Protein AF-A0A938P9A5-F1 (afdb_monomer_lite)

pLDDT: mean 84.12, std 21.32, range [27.69, 98.88]

Secondary structure (DSSP, 8-state):
-------------------PPPTTS---S--SS-TT--TTGGGG-HHHHHHHHHHHHHHHHHHHH--TTT-TTSHHHHHHHHHHHHHHHHHHHHHHHTTT-HHHHHHHHHHHHHHHHHHHHHHHHHHHHTT-PPPPTTSHHHHHHHHPPPPPP---S-HHHHHHHHHHHHHHTTHHHHT-S-HHHHHHHHHHHHHHHHHHHHHHHHHHHHHHHHH--HHHHHHHHHHHHHHHHTTPPBPTTT-PBEEEEE--SSTTTT-EEEEETTTTT---EEE------

Sequence (281 aa):
MSIESNDSKDSMGSIRSNLSIPSILSKTKEQHMSLFGGTGGYFWLDSWIMGNIVQLGTQRFCKRFLNRTNDPTGRQYDQMTQSARSGCANNAEGSARRATSKETEMRLTDVARASLAELAGDYLNWLLQQEQAPWGKETPEARTVYAVRLDKAEYGEDVVHDACVHILAQKRKFAPWLDSDNDVTMANALLILIARVINMLNH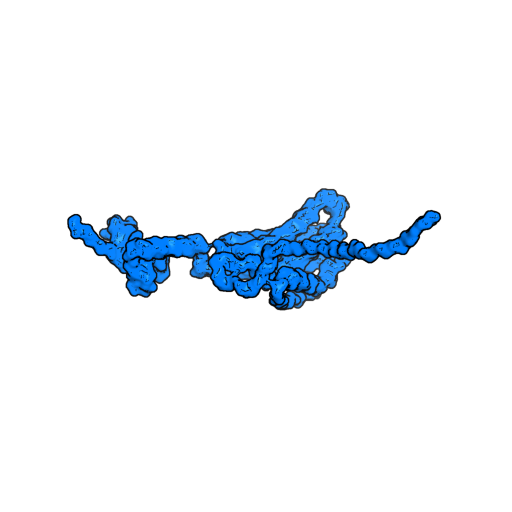QMESQGETFKEEGGFREKLSGIRIEARAKQQGAPVCPDCGKPMARRTAKSGKNAGKGFWGCTGYPECKGVREVEGGGQ

Radius of gyration: 29.89 Å; chains: 1; bounding box: 65×108×82 Å

Structure (mmCIF, N/CA/C/O backbone):
data_AF-A0A938P9A5-F1
#
_entry.id   AF-A0A938P9A5-F1
#
loop_
_atom_site.group_PDB
_atom_site.id
_atom_site.type_symbol
_atom_site.label_atom_id
_atom_site.label_alt_id
_atom_site.label_comp_id
_atom_site.label_asym_id
_atom_site.label_entity_id
_atom_site.label_seq_id
_atom_site.pdbx_PDB_ins_code
_atom_site.Cartn_x
_atom_site.Cartn_y
_atom_site.Cartn_z
_atom_site.occupancy
_atom_site.B_iso_or_equiv
_atom_site.auth_seq_id
_atom_site.auth_comp_id
_atom_site.auth_asym_id
_atom_site.auth_atom_id
_atom_site.pdbx_PDB_model_num
ATOM 1 N N . MET A 1 1 ? 14.900 -82.799 -2.457 1.00 34.34 1 MET A N 1
ATOM 2 C CA . MET A 1 1 ? 14.536 -81.638 -1.621 1.00 34.34 1 MET A CA 1
ATOM 3 C C . MET A 1 1 ? 14.003 -80.594 -2.584 1.00 34.34 1 MET A C 1
ATOM 5 O O . MET A 1 1 ? 14.747 -80.218 -3.473 1.00 34.34 1 MET A O 1
ATOM 9 N N . SER A 1 2 ? 12.682 -80.436 -2.693 1.00 27.86 2 SER A N 1
ATOM 10 C CA . SER A 1 2 ? 11.877 -79.518 -1.858 1.00 27.86 2 SER A CA 1
ATOM 11 C C . SER A 1 2 ? 12.195 -78.058 -2.212 1.00 27.86 2 SER A C 1
ATOM 13 O O . SER A 1 2 ? 13.369 -77.736 -2.276 1.00 27.86 2 SER A O 1
ATOM 15 N N . ILE A 1 3 ? 11.296 -77.100 -2.417 1.00 28.89 3 ILE A N 1
ATOM 16 C CA . ILE A 1 3 ? 9.837 -76.935 -2.350 1.00 28.89 3 ILE A CA 1
ATOM 17 C C . ILE A 1 3 ? 9.582 -75.591 -3.086 1.00 28.89 3 ILE A C 1
ATOM 19 O O . ILE A 1 3 ? 10.436 -74.709 -3.058 1.00 28.89 3 ILE A O 1
ATOM 23 N N . GLU A 1 4 ? 8.442 -75.497 -3.769 1.00 29.09 4 GLU A N 1
ATOM 24 C CA . GLU A 1 4 ? 7.589 -74.327 -4.073 1.00 29.09 4 GLU A CA 1
ATOM 25 C C . GLU A 1 4 ? 8.136 -72.892 -3.876 1.00 29.09 4 GLU A C 1
ATOM 27 O O . GLU A 1 4 ? 8.502 -72.478 -2.778 1.00 29.09 4 GLU A O 1
ATOM 32 N N . SER A 1 5 ? 8.025 -72.064 -4.923 1.00 30.59 5 SER A N 1
ATOM 33 C CA . SER A 1 5 ? 7.982 -70.601 -4.797 1.00 30.59 5 SER A CA 1
ATOM 34 C C . SER A 1 5 ? 6.529 -70.155 -4.606 1.00 30.59 5 SER A C 1
ATOM 36 O O . SER A 1 5 ? 5.733 -70.227 -5.543 1.00 30.59 5 SER A O 1
ATOM 38 N N . ASN A 1 6 ? 6.202 -69.735 -3.386 1.00 30.67 6 ASN A N 1
ATOM 39 C CA . ASN A 1 6 ? 4.870 -69.324 -2.952 1.00 30.67 6 ASN A CA 1
ATOM 40 C C . ASN A 1 6 ? 4.642 -67.813 -3.153 1.00 30.67 6 ASN A C 1
ATOM 42 O O . ASN A 1 6 ? 5.568 -67.010 -3.024 1.00 30.67 6 ASN A O 1
ATOM 46 N N . ASP A 1 7 ? 3.391 -67.462 -3.440 1.00 31.23 7 ASP A N 1
ATOM 47 C CA . ASP A 1 7 ? 2.838 -66.113 -3.568 1.00 31.23 7 ASP A CA 1
ATOM 48 C C . ASP A 1 7 ? 3.070 -65.227 -2.331 1.00 31.23 7 ASP A C 1
ATOM 50 O O . ASP A 1 7 ? 2.943 -65.683 -1.195 1.00 31.23 7 ASP A O 1
ATOM 54 N N . SER A 1 8 ? 3.254 -63.917 -2.540 1.00 28.75 8 SER A N 1
ATOM 55 C CA . SER A 1 8 ? 2.757 -62.882 -1.616 1.00 28.75 8 SER A CA 1
ATOM 56 C C . SER A 1 8 ? 2.546 -61.551 -2.349 1.00 28.75 8 SER A C 1
ATOM 58 O O . SER A 1 8 ? 3.483 -60.799 -2.613 1.00 28.75 8 SER A O 1
ATOM 60 N N . LYS A 1 9 ? 1.282 -61.247 -2.659 1.00 31.33 9 LYS A N 1
ATOM 61 C CA . LYS A 1 9 ? 0.790 -59.872 -2.799 1.00 31.33 9 LYS A CA 1
ATOM 62 C C . LYS A 1 9 ? 0.840 -59.212 -1.418 1.00 31.33 9 LYS A C 1
ATOM 64 O O . LYS A 1 9 ? 0.437 -59.853 -0.458 1.00 31.33 9 LYS A O 1
ATOM 69 N N . ASP A 1 10 ? 1.324 -57.973 -1.328 1.00 28.55 10 ASP A N 1
ATOM 70 C CA . ASP A 1 10 ? 0.582 -56.844 -0.741 1.00 28.55 10 ASP A CA 1
ATOM 71 C C . ASP A 1 10 ? 1.468 -55.632 -0.397 1.00 28.55 10 ASP A C 1
ATOM 73 O O . ASP A 1 10 ? 2.559 -55.737 0.154 1.00 28.55 10 ASP A O 1
ATOM 77 N N . SER A 1 11 ? 0.876 -54.459 -0.649 1.00 28.19 11 SER A N 1
ATOM 78 C CA . SER A 1 11 ? 1.109 -53.174 0.024 1.00 28.19 11 SER A CA 1
ATOM 79 C C . SER A 1 11 ? 2.325 -52.318 -0.372 1.00 28.19 11 SER A C 1
ATOM 81 O O . SER A 1 11 ? 3.307 -52.194 0.354 1.00 28.19 11 SER A O 1
ATOM 83 N N . MET A 1 12 ? 2.180 -51.556 -1.464 1.00 28.84 12 MET A N 1
ATOM 84 C CA . MET A 1 12 ? 2.779 -50.214 -1.561 1.00 28.84 12 MET A CA 1
ATOM 85 C C . MET A 1 12 ? 1.698 -49.174 -1.256 1.00 28.84 12 MET A C 1
ATOM 87 O O . MET A 1 12 ? 1.000 -48.673 -2.137 1.00 28.84 12 MET A O 1
ATOM 91 N N . GLY A 1 13 ? 1.548 -48.883 0.036 1.00 27.69 13 GLY A N 1
ATOM 92 C CA . GLY A 1 13 ? 0.767 -47.759 0.533 1.00 27.69 13 GLY A CA 1
ATOM 93 C C . GLY A 1 13 ? 1.360 -46.432 0.061 1.00 27.69 13 GLY A C 1
ATOM 94 O O . GLY A 1 13 ? 2.509 -46.099 0.343 1.00 27.69 13 GLY A O 1
ATOM 95 N N . SER A 1 14 ? 0.545 -45.674 -0.667 1.00 29.36 14 SER A N 1
ATOM 96 C CA . SER A 1 14 ? 0.784 -44.292 -1.070 1.00 29.36 14 SER A CA 1
ATOM 97 C C . SER A 1 14 ? 0.934 -43.395 0.164 1.00 29.36 14 SER A C 1
ATOM 99 O O . SER A 1 14 ? -0.039 -43.129 0.868 1.00 29.36 14 SER A O 1
ATOM 101 N N . ILE A 1 15 ? 2.143 -42.889 0.419 1.00 31.81 15 ILE A N 1
ATOM 102 C CA . ILE A 1 15 ? 2.350 -41.791 1.370 1.00 31.81 15 ILE A CA 1
ATOM 103 C C . ILE A 1 15 ? 1.934 -40.498 0.659 1.00 31.81 15 ILE A C 1
ATOM 105 O O . ILE A 1 15 ? 2.740 -39.816 0.030 1.00 31.81 15 ILE A O 1
ATOM 109 N N . ARG A 1 16 ? 0.639 -40.172 0.727 1.00 31.89 16 ARG A N 1
ATOM 110 C CA . ARG A 1 16 ? 0.150 -38.813 0.469 1.00 31.89 16 ARG A CA 1
ATOM 111 C C . ARG A 1 16 ? 0.568 -37.937 1.648 1.00 31.89 16 ARG A C 1
ATOM 113 O O . ARG A 1 16 ? 0.043 -38.080 2.750 1.00 31.89 16 ARG A O 1
ATOM 120 N N . SER A 1 17 ? 1.512 -37.031 1.423 1.00 32.00 17 SER A N 1
ATOM 121 C CA . SER A 1 17 ? 1.866 -35.982 2.376 1.00 32.00 17 SER A CA 1
ATOM 122 C C . SER A 1 17 ? 0.723 -34.964 2.475 1.00 32.00 17 SER A C 1
ATOM 124 O O . SER A 1 17 ? 0.665 -34.001 1.711 1.00 32.00 17 SER A O 1
ATOM 126 N N . ASN A 1 18 ? -0.199 -35.186 3.413 1.00 34.00 18 ASN A N 1
ATOM 127 C CA . ASN A 1 18 ? -1.164 -34.187 3.870 1.00 34.00 18 ASN A CA 1
ATOM 128 C C . ASN A 1 18 ? -0.430 -33.117 4.692 1.00 34.00 18 ASN A C 1
ATOM 130 O O . ASN A 1 18 ? -0.338 -33.213 5.913 1.00 34.00 18 ASN A O 1
ATOM 134 N N . LEU A 1 19 ? 0.099 -32.094 4.024 1.00 32.12 19 LEU A N 1
ATOM 135 C CA . LEU A 1 19 ? 0.420 -30.815 4.655 1.00 32.12 19 LEU A CA 1
ATOM 136 C C . LEU A 1 19 ? -0.728 -29.851 4.360 1.00 32.12 19 LEU A C 1
ATOM 138 O O . LEU A 1 19 ? -0.655 -29.013 3.465 1.00 32.12 19 LEU A O 1
ATOM 142 N N . SER A 1 20 ? -1.822 -30.014 5.100 1.00 33.59 20 SER A N 1
ATOM 143 C CA . SER A 1 20 ? -2.890 -29.021 5.148 1.00 33.59 20 SER A CA 1
ATOM 144 C C . SER A 1 20 ? -2.332 -27.749 5.786 1.00 33.59 20 SER A C 1
ATOM 146 O O . SER A 1 20 ? -1.815 -27.784 6.904 1.00 33.59 20 SER A O 1
ATOM 148 N N . ILE A 1 21 ? -2.420 -26.628 5.071 1.00 34.69 21 ILE A N 1
ATOM 149 C CA . ILE A 1 21 ? -2.114 -25.296 5.601 1.00 34.69 21 ILE A CA 1
ATOM 150 C C . ILE A 1 21 ? -2.963 -25.089 6.878 1.00 34.69 21 ILE A C 1
ATOM 152 O O . ILE A 1 21 ? -4.161 -25.379 6.840 1.00 34.69 21 ILE A O 1
ATOM 156 N N . PRO A 1 22 ? -2.394 -24.639 8.016 1.00 31.86 22 PRO A N 1
ATOM 157 C CA . PRO A 1 22 ? -3.134 -24.511 9.272 1.00 31.86 22 PRO A CA 1
ATOM 158 C C . PRO A 1 22 ? -4.410 -23.668 9.124 1.00 31.86 22 PRO A C 1
ATOM 160 O O . PRO A 1 22 ? -4.394 -22.633 8.456 1.00 31.86 22 PRO A O 1
ATOM 163 N N . SER A 1 23 ? -5.486 -24.075 9.812 1.00 40.16 23 SER A N 1
ATOM 164 C CA . SER A 1 23 ? -6.866 -23.541 9.754 1.00 40.16 23 SER A CA 1
ATOM 165 C C . SER A 1 23 ? -7.059 -22.062 10.148 1.00 40.16 23 SER A C 1
ATOM 167 O O . SER A 1 23 ? -8.179 -21.602 10.355 1.00 40.16 23 SER A O 1
ATOM 169 N N . ILE A 1 24 ? -5.982 -21.279 10.225 1.00 37.09 24 ILE A N 1
ATOM 170 C CA . ILE A 1 24 ? -5.995 -19.836 10.510 1.00 37.09 24 ILE A CA 1
ATOM 171 C C . ILE A 1 24 ? -6.571 -19.032 9.323 1.00 37.09 24 ILE A C 1
ATOM 173 O O . ILE A 1 24 ? -6.993 -17.888 9.494 1.00 37.09 24 ILE A O 1
ATOM 177 N N . LEU A 1 25 ? -6.630 -19.634 8.129 1.00 37.41 25 LEU A N 1
ATOM 178 C CA . LEU A 1 25 ? -6.963 -18.963 6.868 1.00 37.41 25 LEU A CA 1
ATOM 179 C C . LEU A 1 25 ? -8.351 -19.296 6.291 1.00 37.41 25 LEU A C 1
ATOM 181 O O . LEU A 1 25 ? -8.787 -18.616 5.367 1.00 37.41 25 LEU A O 1
ATOM 185 N N . SER A 1 26 ? -9.087 -20.267 6.843 1.00 37.53 26 SER A N 1
ATOM 186 C CA . SER A 1 26 ? -10.453 -20.568 6.390 1.00 37.53 26 SER A CA 1
ATOM 187 C C . SER A 1 26 ? -11.465 -19.692 7.135 1.00 37.53 26 SER A C 1
ATOM 189 O O . SER A 1 26 ? -11.904 -20.036 8.235 1.00 37.53 26 SER A O 1
ATOM 191 N N . LYS A 1 27 ? -11.834 -18.540 6.569 1.00 42.06 27 LYS A N 1
ATOM 192 C CA . LYS A 1 27 ? -12.956 -17.737 7.083 1.00 42.06 27 LYS A CA 1
ATOM 193 C C . LYS A 1 27 ? -14.124 -17.790 6.108 1.00 42.06 27 LYS A C 1
ATOM 195 O O . LYS A 1 27 ? -14.028 -17.284 4.997 1.00 42.06 27 LYS A O 1
ATOM 200 N N . THR A 1 28 ? -15.218 -18.398 6.557 1.00 39.81 28 THR A N 1
ATOM 201 C CA . THR A 1 28 ? -16.516 -18.416 5.879 1.00 39.81 28 THR A CA 1
ATOM 202 C C . THR A 1 28 ? -17.201 -17.044 5.929 1.00 39.81 28 THR A C 1
ATOM 204 O O . THR A 1 28 ? -16.898 -16.189 6.762 1.00 39.81 28 THR A O 1
ATOM 207 N N . LYS A 1 29 ? -18.147 -16.853 5.004 1.00 38.38 29 LYS A N 1
ATOM 208 C CA . LYS A 1 29 ? -18.830 -15.602 4.622 1.00 38.38 29 LYS A CA 1
ATOM 209 C C . LYS A 1 29 ? -19.678 -14.935 5.726 1.00 38.38 29 LYS A C 1
ATOM 211 O O . LYS A 1 29 ? -20.124 -13.806 5.548 1.00 38.38 29 LYS A O 1
ATOM 216 N N . GLU A 1 30 ? -19.886 -15.587 6.870 1.00 36.34 30 GLU A N 1
ATOM 217 C CA . GLU A 1 30 ? -20.840 -15.169 7.910 1.00 36.34 30 GLU A CA 1
ATOM 218 C C . GLU A 1 30 ? -20.165 -14.842 9.250 1.00 36.34 30 GLU A C 1
ATOM 220 O O . GLU A 1 30 ? -20.238 -15.600 10.212 1.00 36.34 30 GLU A O 1
ATOM 225 N N . GLN A 1 31 ? -19.536 -13.671 9.359 1.00 38.94 31 GLN A N 1
ATOM 226 C CA . GLN A 1 31 ? -19.238 -13.056 10.663 1.00 38.94 31 GLN A CA 1
ATOM 227 C C . GLN A 1 31 ? -19.438 -11.539 10.597 1.00 38.94 31 GLN A C 1
ATOM 229 O O . GLN A 1 31 ? -18.499 -10.762 10.750 1.00 38.94 31 GLN A O 1
ATOM 234 N N . HIS A 1 32 ? -20.679 -11.105 10.360 1.00 36.00 32 HIS A N 1
ATOM 235 C CA . HIS A 1 32 ? -21.017 -9.679 10.265 1.00 36.00 32 HIS A CA 1
ATOM 236 C C . HIS A 1 32 ? -21.575 -9.062 11.569 1.00 36.00 32 HIS A C 1
ATOM 238 O O . HIS A 1 32 ? -21.982 -7.906 11.572 1.00 36.00 32 HIS A O 1
ATOM 244 N N . MET A 1 33 ? -21.565 -9.777 12.706 1.00 33.59 33 MET A N 1
ATOM 245 C CA . MET A 1 33 ? -21.981 -9.224 14.015 1.00 33.59 33 MET A CA 1
ATOM 246 C C . MET A 1 33 ? -21.129 -9.728 15.194 1.00 33.59 33 MET A C 1
ATOM 248 O O . MET A 1 33 ? -21.640 -10.139 16.232 1.00 33.59 33 MET A O 1
ATOM 252 N N . SER A 1 34 ? -19.805 -9.696 15.046 1.00 46.56 34 SER A N 1
ATOM 253 C CA . SER A 1 34 ? -18.864 -9.898 16.156 1.00 46.56 34 SER A CA 1
ATOM 254 C C . SER A 1 34 ? -18.334 -8.547 16.633 1.00 46.56 34 SER A C 1
ATOM 256 O O . SER A 1 34 ? -17.936 -7.724 15.809 1.00 46.56 34 SER A O 1
ATOM 258 N N . LEU A 1 35 ? -18.246 -8.351 17.956 1.00 46.00 35 LEU A N 1
ATOM 259 C CA . LEU A 1 35 ? -17.604 -7.192 18.603 1.00 46.00 35 LEU A CA 1
ATOM 260 C C . LEU A 1 35 ? -16.171 -6.930 18.085 1.00 46.00 35 LEU A C 1
ATOM 262 O O . LEU A 1 35 ? -15.650 -5.833 18.254 1.00 46.00 35 LEU A O 1
ATOM 266 N N . PHE A 1 36 ? -15.542 -7.927 17.452 1.00 53.78 36 PHE A N 1
ATOM 267 C CA . PHE A 1 36 ? -14.156 -7.889 16.987 1.00 53.78 36 PHE A CA 1
ATOM 268 C C . PHE A 1 36 ? -13.981 -7.891 15.458 1.00 53.78 36 PHE A C 1
ATOM 270 O O . PHE A 1 36 ? -12.842 -7.829 15.005 1.00 53.78 36 PHE A O 1
ATOM 277 N N . GLY A 1 37 ? -15.063 -7.907 14.665 1.00 54.84 37 GLY A N 1
ATOM 278 C CA . GLY A 1 37 ? -15.006 -7.891 13.193 1.00 54.84 37 GLY A CA 1
ATOM 279 C C . GLY A 1 37 ? -14.222 -9.051 12.549 1.00 54.84 37 GLY A C 1
ATOM 280 O O . GLY A 1 37 ? -13.586 -9.870 13.213 1.00 54.84 37 GLY A O 1
ATOM 281 N N . GLY A 1 38 ? -14.288 -9.160 11.221 1.00 61.62 38 GLY A N 1
ATOM 282 C CA . GLY A 1 38 ? -13.487 -10.122 10.457 1.00 61.62 38 GLY A CA 1
ATOM 283 C C . GLY A 1 38 ? -12.071 -9.599 10.180 1.00 61.62 38 GLY A C 1
ATOM 284 O O . GLY A 1 38 ? -11.893 -8.429 9.865 1.00 61.62 38 GLY A O 1
ATOM 285 N N . THR A 1 39 ? -11.053 -10.466 10.229 1.00 68.19 39 THR A N 1
ATOM 286 C CA . THR A 1 39 ? -9.644 -10.088 9.957 1.00 68.19 39 THR A CA 1
ATOM 287 C C . THR A 1 39 ? -9.255 -10.170 8.478 1.00 68.19 39 THR A C 1
ATOM 289 O O . THR A 1 39 ? -8.092 -9.971 8.166 1.00 68.19 39 THR A O 1
ATOM 292 N N . GLY A 1 40 ? -10.180 -10.528 7.581 1.00 76.12 40 GLY A N 1
ATOM 293 C CA . GLY A 1 40 ? -9.907 -10.762 6.154 1.00 76.12 40 GLY A CA 1
ATOM 294 C C . GLY A 1 40 ? -10.432 -9.673 5.216 1.00 76.12 40 GLY A C 1
ATOM 295 O O . GLY A 1 40 ? -10.321 -9.817 4.007 1.00 76.12 40 GLY A O 1
ATOM 296 N N . GLY A 1 41 ? -11.014 -8.588 5.737 1.00 84.88 41 GLY A N 1
ATOM 297 C CA . GLY A 1 41 ? -11.634 -7.549 4.900 1.00 84.88 41 GLY A CA 1
ATOM 298 C C . GLY A 1 41 ? -10.673 -6.908 3.890 1.00 84.88 41 GLY A C 1
ATOM 299 O O . GLY A 1 41 ? -11.103 -6.474 2.824 1.00 84.88 41 GLY A O 1
ATOM 300 N N . TYR A 1 42 ? -9.368 -6.919 4.176 1.00 89.94 42 TYR A N 1
ATOM 301 C CA . TYR A 1 42 ? -8.349 -6.373 3.283 1.00 89.94 42 TYR A CA 1
ATOM 302 C C . TYR A 1 42 ? -8.232 -7.105 1.941 1.00 89.94 42 TYR A C 1
ATOM 304 O O . TYR A 1 42 ? -7.757 -6.497 0.985 1.00 89.94 42 TYR A O 1
ATOM 312 N N . PHE A 1 43 ? -8.689 -8.361 1.825 1.00 92.88 43 PHE A N 1
ATOM 313 C CA . PHE A 1 43 ? -8.642 -9.101 0.556 1.00 92.88 43 PHE A CA 1
ATOM 314 C C . PHE A 1 43 ? -9.449 -8.415 -0.561 1.00 92.88 43 PHE A C 1
ATOM 316 O O . PHE A 1 43 ? -9.155 -8.627 -1.735 1.00 92.88 43 PHE A O 1
ATOM 323 N N . TRP A 1 44 ? -10.432 -7.575 -0.215 1.00 94.44 44 TRP A N 1
ATOM 324 C CA . TRP A 1 44 ? -11.259 -6.814 -1.163 1.00 94.44 44 TRP A CA 1
ATOM 325 C C . TRP A 1 44 ? -10.789 -5.371 -1.382 1.00 94.44 44 TRP A C 1
ATOM 327 O O . TRP A 1 44 ? -11.437 -4.623 -2.109 1.00 94.44 44 TRP A O 1
ATOM 337 N N . LEU A 1 45 ? -9.696 -4.943 -0.744 1.00 94.88 45 LEU A N 1
ATOM 338 C CA . LEU A 1 45 ? -9.181 -3.591 -0.926 1.00 94.88 45 LEU A CA 1
ATOM 339 C C . LEU A 1 45 ? -8.314 -3.519 -2.185 1.00 94.88 45 LEU A C 1
ATOM 341 O O . LEU A 1 45 ? -7.249 -4.136 -2.246 1.00 94.88 45 LEU A O 1
ATOM 345 N N . ASP A 1 46 ? -8.695 -2.663 -3.133 1.00 96.88 46 ASP A N 1
ATOM 346 C CA . ASP A 1 46 ? -7.864 -2.336 -4.301 1.00 96.88 46 ASP A CA 1
ATOM 347 C C . ASP A 1 46 ? -6.480 -1.806 -3.891 1.00 96.88 46 ASP A C 1
ATOM 349 O O . ASP A 1 46 ? -5.476 -2.102 -4.542 1.00 96.88 46 ASP A O 1
ATOM 353 N N . SER A 1 47 ? -6.401 -1.076 -2.770 1.00 97.19 47 SER A N 1
ATOM 354 C CA . SER A 1 47 ? -5.134 -0.609 -2.195 1.00 97.19 47 SER A CA 1
ATOM 355 C C . SER A 1 47 ? -4.226 -1.763 -1.769 1.00 97.19 47 SER A C 1
ATOM 357 O O . SER A 1 47 ? -3.007 -1.676 -1.918 1.00 97.19 47 SER A O 1
ATOM 359 N N . TRP A 1 48 ? -4.799 -2.865 -1.281 1.00 97.50 48 TRP A N 1
ATOM 360 C CA . TRP A 1 48 ? -4.051 -4.053 -0.883 1.00 97.50 48 TRP A CA 1
ATOM 361 C C . TRP A 1 48 ? -3.675 -4.918 -2.092 1.00 97.50 48 TRP A C 1
ATOM 363 O O . TRP A 1 48 ? -2.528 -5.360 -2.192 1.00 97.50 48 TRP A O 1
ATOM 373 N N . ILE A 1 49 ? -4.587 -5.095 -3.054 1.00 98.38 49 ILE A N 1
ATOM 374 C CA . ILE A 1 49 ? -4.322 -5.812 -4.313 1.00 98.38 49 ILE A CA 1
ATOM 375 C C . ILE A 1 49 ? -3.192 -5.120 -5.086 1.00 98.38 49 ILE A C 1
ATOM 377 O O . ILE A 1 49 ? -2.192 -5.753 -5.429 1.00 98.38 49 ILE A O 1
ATOM 381 N N . MET A 1 50 ? -3.300 -3.808 -5.314 1.00 98.44 50 MET A N 1
ATOM 382 C CA . MET A 1 50 ? -2.274 -3.041 -6.022 1.00 98.44 50 MET A CA 1
ATOM 383 C C . MET A 1 50 ? -0.975 -2.927 -5.221 1.00 98.44 50 MET A C 1
ATOM 385 O O . MET A 1 50 ? 0.100 -2.980 -5.815 1.00 98.44 50 MET A O 1
ATOM 389 N N . GLY A 1 51 ? -1.054 -2.851 -3.888 1.00 98.44 51 GLY A N 1
ATOM 390 C CA . GLY A 1 51 ? 0.115 -2.955 -3.015 1.00 98.44 51 GLY A CA 1
ATOM 391 C C . GLY A 1 51 ? 0.900 -4.244 -3.268 1.00 98.44 51 GLY A C 1
ATOM 392 O O . GLY A 1 51 ? 2.105 -4.190 -3.503 1.00 98.44 51 GLY A O 1
ATOM 393 N N . ASN A 1 52 ? 0.228 -5.398 -3.329 1.00 98.69 52 ASN A N 1
ATOM 394 C CA . ASN A 1 52 ? 0.892 -6.672 -3.629 1.00 98.69 52 ASN A CA 1
ATOM 395 C C . ASN A 1 52 ? 1.505 -6.700 -5.040 1.00 98.69 52 ASN A C 1
ATOM 397 O O . ASN A 1 52 ? 2.585 -7.261 -5.225 1.00 98.69 52 ASN A O 1
ATOM 401 N N . ILE A 1 53 ? 0.865 -6.070 -6.034 1.00 98.81 53 ILE A N 1
ATOM 402 C CA . ILE A 1 53 ? 1.444 -5.914 -7.381 1.00 98.81 53 ILE A CA 1
ATOM 403 C C . ILE A 1 53 ? 2.745 -5.103 -7.313 1.00 98.81 53 ILE A C 1
ATOM 405 O O . ILE A 1 53 ? 3.742 -5.522 -7.905 1.00 98.81 53 ILE A O 1
ATOM 409 N N . VAL A 1 54 ? 2.756 -3.993 -6.565 1.00 98.88 54 VAL A N 1
ATOM 410 C CA . VAL A 1 54 ? 3.966 -3.195 -6.308 1.00 98.88 54 VAL A CA 1
ATOM 411 C C . VAL A 1 54 ? 5.025 -4.051 -5.623 1.00 98.88 54 VAL A C 1
ATOM 413 O O . VAL A 1 54 ? 6.136 -4.128 -6.128 1.00 98.88 54 VAL A O 1
ATOM 416 N N . GLN A 1 55 ? 4.694 -4.768 -4.546 1.00 98.81 55 GLN A N 1
ATOM 417 C CA . GLN A 1 55 ? 5.654 -5.610 -3.828 1.00 98.81 55 GLN A CA 1
ATOM 418 C C . GLN A 1 55 ? 6.292 -6.678 -4.725 1.00 98.81 55 GLN A C 1
ATOM 420 O O . GLN A 1 55 ? 7.515 -6.828 -4.730 1.00 98.81 55 GLN A O 1
ATOM 425 N N . LEU A 1 56 ? 5.493 -7.400 -5.514 1.00 98.81 56 LEU A N 1
ATOM 426 C CA . LEU A 1 56 ? 5.999 -8.404 -6.455 1.00 98.81 56 LEU A CA 1
ATOM 427 C C . LEU A 1 56 ? 6.837 -7.767 -7.573 1.00 98.81 56 LEU A C 1
ATOM 429 O O . LEU A 1 56 ? 7.867 -8.318 -7.968 1.00 98.81 56 LEU A O 1
ATOM 433 N N . GLY A 1 57 ? 6.411 -6.608 -8.078 1.00 98.75 57 GLY A N 1
ATOM 434 C CA . GLY A 1 57 ? 7.146 -5.839 -9.078 1.00 98.75 57 GLY A CA 1
ATOM 435 C C . GLY A 1 57 ? 8.486 -5.322 -8.551 1.00 98.75 57 GLY A C 1
ATOM 436 O O . GLY A 1 57 ? 9.500 -5.478 -9.225 1.00 98.75 57 GLY A O 1
ATOM 437 N N . THR A 1 58 ? 8.531 -4.821 -7.317 1.00 98.88 58 THR A N 1
ATOM 438 C CA . THR A 1 58 ? 9.758 -4.392 -6.637 1.00 98.88 58 THR A CA 1
ATOM 439 C C . THR A 1 58 ? 10.708 -5.551 -6.401 1.00 98.88 58 THR A C 1
ATOM 441 O O . THR A 1 58 ? 11.882 -5.451 -6.738 1.00 98.88 58 THR A O 1
ATOM 444 N N . GLN A 1 59 ? 10.219 -6.693 -5.918 1.00 98.69 59 GLN A N 1
ATOM 445 C CA . GLN A 1 59 ? 11.058 -7.886 -5.778 1.00 98.69 59 GLN A CA 1
ATOM 446 C C . GLN A 1 59 ? 11.669 -8.314 -7.116 1.00 98.69 59 GLN A C 1
ATOM 448 O O . GLN A 1 59 ? 12.835 -8.701 -7.164 1.00 98.69 59 GLN A O 1
ATOM 453 N N . ARG A 1 60 ? 10.901 -8.242 -8.209 1.00 98.69 60 ARG A N 1
ATOM 454 C CA . ARG A 1 60 ? 11.416 -8.521 -9.554 1.00 98.69 60 ARG A CA 1
ATOM 455 C C . ARG A 1 60 ? 12.445 -7.476 -9.993 1.00 98.69 60 ARG A C 1
ATOM 457 O O . ARG A 1 60 ? 13.475 -7.868 -10.530 1.00 98.69 60 ARG A O 1
ATOM 464 N N . PHE A 1 61 ? 12.191 -6.193 -9.732 1.00 98.75 61 PHE A N 1
ATOM 465 C CA . PHE A 1 61 ? 13.099 -5.087 -10.045 1.00 98.75 61 PHE A CA 1
ATOM 466 C C . PHE A 1 61 ? 14.455 -5.301 -9.389 1.00 98.75 61 PHE A C 1
ATOM 468 O O . PHE A 1 61 ? 15.475 -5.390 -10.069 1.00 98.75 61 PHE A O 1
ATOM 475 N N . CYS A 1 62 ? 14.444 -5.475 -8.069 1.00 98.56 62 CYS A N 1
ATOM 476 C CA . CYS A 1 62 ? 15.647 -5.646 -7.277 1.00 98.56 62 CYS A CA 1
ATOM 477 C C . CYS A 1 62 ? 16.421 -6.898 -7.712 1.00 98.56 62 CYS A C 1
ATOM 479 O O . CYS A 1 62 ? 17.626 -6.823 -7.899 1.00 98.56 62 CYS A O 1
ATOM 481 N N . LYS A 1 63 ? 15.743 -8.027 -7.973 1.00 98.00 63 LYS A N 1
ATOM 482 C CA . LYS A 1 63 ? 16.401 -9.252 -8.472 1.00 98.00 63 LYS A CA 1
ATOM 483 C C . LYS A 1 63 ? 17.062 -9.090 -9.840 1.00 98.00 63 LYS A C 1
ATOM 485 O O . LYS A 1 63 ? 17.973 -9.851 -10.152 1.00 98.00 63 LYS A O 1
ATOM 490 N N . ARG A 1 64 ? 16.555 -8.184 -10.677 1.00 97.69 64 ARG A N 1
ATOM 491 C CA . ARG A 1 64 ? 16.991 -8.045 -12.067 1.00 97.69 64 ARG A CA 1
ATOM 492 C C . ARG A 1 64 ? 18.065 -6.979 -12.246 1.00 97.69 64 ARG A C 1
ATOM 494 O O . ARG A 1 64 ? 18.983 -7.188 -13.032 1.00 97.69 64 ARG A O 1
ATOM 501 N N . PHE A 1 65 ? 17.941 -5.858 -11.543 1.00 98.06 65 PHE A N 1
ATOM 502 C CA . PHE A 1 65 ? 18.743 -4.666 -11.815 1.00 98.06 65 PHE A CA 1
ATOM 503 C C . PHE A 1 65 ? 19.724 -4.315 -10.696 1.00 98.06 65 PHE A C 1
ATOM 505 O O . PHE A 1 65 ? 20.755 -3.706 -10.981 1.00 98.06 65 PHE A O 1
ATOM 512 N N . LEU A 1 66 ? 19.473 -4.748 -9.454 1.00 96.69 66 LEU A N 1
ATOM 513 C CA . LEU A 1 66 ? 20.456 -4.620 -8.379 1.00 96.69 66 LEU A CA 1
ATOM 514 C C . LEU A 1 66 ? 21.404 -5.816 -8.397 1.00 96.69 66 LEU A C 1
ATOM 516 O O . LEU A 1 66 ? 20.995 -6.976 -8.453 1.00 96.69 66 LEU A O 1
ATOM 520 N N . ASN A 1 67 ? 22.695 -5.522 -8.366 1.00 95.88 67 ASN A N 1
ATOM 521 C CA . ASN A 1 67 ? 23.769 -6.499 -8.421 1.00 95.88 67 ASN A CA 1
ATOM 522 C C . ASN A 1 67 ? 24.967 -6.002 -7.602 1.00 95.88 67 ASN A C 1
ATOM 524 O O . ASN A 1 67 ? 24.976 -4.894 -7.080 1.00 95.88 67 ASN A O 1
ATOM 528 N N . ARG A 1 68 ? 26.017 -6.819 -7.491 1.00 94.94 68 ARG A N 1
ATOM 529 C CA . ARG A 1 68 ? 27.188 -6.485 -6.664 1.00 94.94 68 ARG A CA 1
ATOM 530 C C . ARG A 1 68 ? 28.010 -5.296 -7.175 1.00 94.94 68 ARG A C 1
ATOM 532 O O . ARG A 1 68 ? 28.870 -4.827 -6.439 1.00 94.94 68 ARG A O 1
ATOM 539 N N . THR A 1 69 ? 27.770 -4.819 -8.394 1.00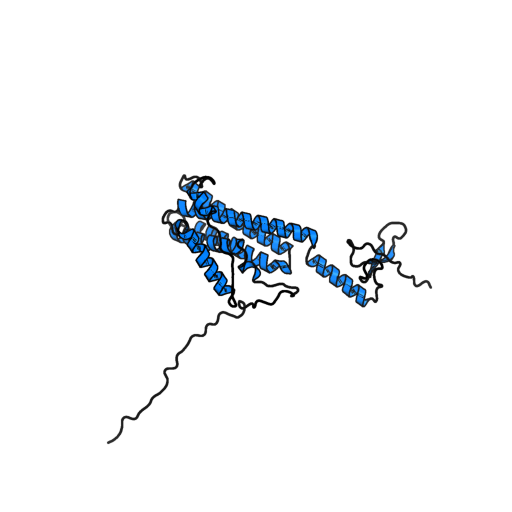 95.00 69 THR A N 1
ATOM 540 C CA . THR A 1 69 ? 28.450 -3.642 -8.943 1.00 95.00 69 THR A CA 1
ATOM 541 C C . THR A 1 69 ? 27.776 -2.351 -8.489 1.00 95.00 69 THR A C 1
ATOM 543 O O . THR A 1 69 ? 28.472 -1.439 -8.056 1.00 95.00 69 THR A O 1
ATOM 546 N N . ASN A 1 70 ? 26.442 -2.269 -8.560 1.00 94.19 70 ASN A N 1
ATOM 547 C CA . ASN A 1 70 ? 25.689 -1.059 -8.199 1.00 94.19 70 ASN A CA 1
ATOM 548 C C . ASN A 1 70 ? 25.124 -1.070 -6.766 1.00 94.19 70 ASN A C 1
ATOM 550 O O . ASN A 1 70 ? 24.891 -0.008 -6.202 1.00 94.19 70 ASN A O 1
ATOM 554 N N . ASP A 1 71 ? 24.993 -2.241 -6.142 1.00 96.81 71 ASP A N 1
ATOM 555 C CA . ASP A 1 71 ? 24.660 -2.418 -4.726 1.00 96.81 71 ASP A CA 1
ATOM 556 C C . ASP A 1 71 ? 25.572 -3.492 -4.096 1.00 96.81 71 ASP A C 1
ATOM 558 O O . ASP A 1 71 ? 25.151 -4.623 -3.823 1.00 96.81 71 ASP A O 1
ATOM 562 N N . PRO A 1 72 ? 26.861 -3.174 -3.851 1.00 96.25 72 PRO A N 1
ATOM 563 C CA . PRO A 1 72 ? 27.845 -4.156 -3.389 1.00 96.25 72 PRO A CA 1
ATOM 564 C C . PRO A 1 72 ? 27.453 -4.852 -2.085 1.00 96.25 72 PRO A C 1
ATOM 566 O O . PRO A 1 72 ? 27.783 -6.023 -1.873 1.00 96.25 72 PRO A O 1
ATOM 569 N N . THR A 1 73 ? 26.728 -4.143 -1.218 1.00 96.69 73 THR A N 1
ATOM 570 C CA . THR A 1 73 ? 26.328 -4.633 0.108 1.00 96.69 73 THR A CA 1
ATOM 571 C C . THR A 1 73 ? 24.926 -5.237 0.147 1.00 96.69 73 THR A C 1
ATOM 573 O O . THR A 1 73 ? 24.604 -5.889 1.134 1.00 96.69 73 THR A O 1
ATOM 576 N N . GLY A 1 74 ? 24.118 -5.084 -0.908 1.00 96.56 74 GLY A N 1
ATOM 577 C CA . GLY A 1 74 ? 22.714 -5.512 -0.918 1.00 96.56 74 GLY A CA 1
ATOM 578 C C . GLY A 1 74 ? 21.787 -4.604 -0.101 1.00 96.56 74 GLY A C 1
ATOM 579 O O . GLY A 1 74 ? 20.647 -4.970 0.175 1.00 96.56 74 GLY A O 1
ATOM 580 N N . ARG A 1 75 ? 22.266 -3.433 0.338 1.00 97.44 75 ARG A N 1
ATOM 581 C CA . ARG A 1 75 ? 21.511 -2.560 1.245 1.00 97.44 75 ARG A CA 1
ATOM 582 C C . ARG A 1 75 ? 20.329 -1.915 0.534 1.00 97.44 75 ARG A C 1
ATOM 584 O O . ARG A 1 75 ? 19.264 -1.808 1.138 1.00 97.44 75 ARG A O 1
ATOM 591 N N . GLN A 1 76 ? 20.504 -1.506 -0.720 1.00 97.50 76 GLN A N 1
ATOM 592 C CA . GLN A 1 76 ? 19.413 -0.926 -1.498 1.00 97.50 76 GLN A CA 1
ATOM 593 C C . GLN A 1 76 ? 18.354 -1.991 -1.810 1.00 97.50 76 GLN A C 1
ATOM 595 O O . GLN A 1 76 ? 17.159 -1.721 -1.695 1.00 97.50 76 GLN A O 1
ATOM 600 N N . TYR A 1 77 ? 18.779 -3.222 -2.116 1.00 98.38 77 TYR A N 1
ATOM 601 C CA . TYR A 1 77 ? 17.873 -4.360 -2.294 1.00 98.38 77 TYR A CA 1
ATOM 602 C C . TYR A 1 77 ? 16.988 -4.568 -1.056 1.00 98.38 77 TYR A C 1
ATOM 604 O O . TYR A 1 77 ? 15.759 -4.664 -1.167 1.00 98.38 77 TYR A O 1
ATOM 612 N N . ASP A 1 78 ? 17.599 -4.616 0.129 1.00 98.19 78 ASP A N 1
ATOM 613 C CA . ASP A 1 78 ? 16.884 -4.841 1.386 1.00 98.19 78 ASP A CA 1
ATOM 614 C C . ASP A 1 78 ? 15.927 -3.691 1.706 1.00 98.19 78 ASP A C 1
ATOM 616 O O . ASP A 1 78 ? 14.771 -3.934 2.054 1.00 98.19 78 ASP A O 1
ATOM 620 N N . GLN A 1 79 ? 16.370 -2.443 1.534 1.00 98.12 79 GLN A N 1
ATOM 621 C CA . GLN A 1 79 ? 15.547 -1.255 1.771 1.00 98.12 79 GLN A CA 1
ATOM 622 C C . GLN A 1 79 ? 14.306 -1.247 0.875 1.00 98.12 79 GLN A C 1
ATOM 624 O O . GLN A 1 79 ? 13.186 -1.218 1.385 1.00 98.12 79 GLN A O 1
ATOM 629 N N . MET A 1 80 ? 14.478 -1.385 -0.441 1.00 98.69 80 MET A N 1
ATOM 630 C CA . MET A 1 80 ? 13.358 -1.355 -1.385 1.00 98.69 80 MET A CA 1
ATOM 631 C C . MET A 1 80 ? 12.361 -2.493 -1.128 1.00 98.69 80 MET A C 1
ATOM 633 O O . MET A 1 80 ? 11.146 -2.280 -1.060 1.00 98.69 80 MET A O 1
ATOM 637 N N . THR A 1 81 ? 12.852 -3.724 -0.959 1.00 98.56 81 THR A N 1
ATOM 638 C CA . THR A 1 81 ? 11.967 -4.881 -0.757 1.00 98.56 81 THR A CA 1
ATOM 639 C C . THR A 1 81 ? 11.248 -4.838 0.593 1.00 98.56 81 THR A C 1
ATOM 641 O O . THR A 1 81 ? 10.075 -5.227 0.669 1.00 98.56 81 THR A O 1
ATOM 644 N N . GLN A 1 82 ? 11.896 -4.320 1.640 1.00 98.56 82 GLN A N 1
ATOM 645 C CA . GLN A 1 82 ? 11.287 -4.153 2.955 1.00 98.56 82 GLN A CA 1
ATOM 646 C C . GLN A 1 82 ? 10.267 -3.009 2.977 1.00 98.56 82 GLN A C 1
ATOM 648 O O . GLN A 1 82 ? 9.197 -3.194 3.559 1.00 98.56 82 GLN A O 1
ATOM 653 N N . SER A 1 83 ? 10.526 -1.883 2.309 1.00 98.56 83 SER A N 1
ATOM 654 C CA . SER A 1 83 ? 9.562 -0.782 2.163 1.00 98.56 83 SER A CA 1
ATOM 655 C C . SER A 1 83 ? 8.291 -1.246 1.446 1.00 98.56 83 SER A C 1
ATOM 657 O O . SER A 1 83 ? 7.179 -1.029 1.937 1.00 98.56 83 SER A O 1
ATOM 659 N N . ALA A 1 84 ? 8.434 -2.004 0.352 1.00 98.56 84 ALA A N 1
ATOM 660 C CA . ALA A 1 84 ? 7.294 -2.566 -0.373 1.00 98.56 84 ALA A CA 1
ATOM 661 C C . ALA A 1 84 ? 6.482 -3.564 0.476 1.00 98.56 84 ALA A C 1
ATOM 663 O O . ALA A 1 84 ? 5.248 -3.513 0.511 1.00 98.56 84 ALA A O 1
ATOM 664 N N . ARG A 1 85 ? 7.172 -4.452 1.207 1.00 98.56 85 ARG A N 1
ATOM 665 C CA . ARG A 1 85 ? 6.546 -5.398 2.143 1.00 98.56 85 ARG A CA 1
ATOM 666 C C . ARG A 1 85 ? 5.820 -4.674 3.276 1.00 98.56 85 ARG A C 1
ATOM 668 O O . ARG A 1 85 ? 4.701 -5.051 3.616 1.00 98.56 85 ARG A O 1
ATOM 675 N N . SER A 1 86 ? 6.453 -3.659 3.859 1.00 98.25 86 SER A N 1
ATOM 676 C CA . SER A 1 86 ? 5.897 -2.849 4.944 1.00 98.25 86 SER A CA 1
ATOM 677 C C . SER A 1 86 ? 4.608 -2.152 4.507 1.00 98.25 86 SER A C 1
ATOM 679 O O . SER A 1 86 ? 3.613 -2.215 5.228 1.00 98.25 86 SER A O 1
ATOM 681 N N . GLY A 1 87 ? 4.582 -1.581 3.296 1.00 97.25 87 GLY A N 1
ATOM 682 C CA . GLY A 1 87 ? 3.380 -0.984 2.710 1.00 97.25 87 GLY A CA 1
ATOM 683 C C . GLY A 1 87 ? 2.191 -1.951 2.676 1.00 97.25 87 GLY A C 1
ATOM 684 O O . GLY A 1 87 ? 1.101 -1.633 3.153 1.00 97.25 87 GLY A O 1
ATOM 685 N N . CYS A 1 88 ? 2.404 -3.171 2.180 1.00 95.81 88 CYS A N 1
ATOM 686 C CA . CYS A 1 88 ? 1.345 -4.181 2.084 1.00 95.81 88 CYS A CA 1
ATOM 687 C C . CYS A 1 88 ? 0.907 -4.712 3.453 1.00 95.81 88 CYS A C 1
ATOM 689 O O . CYS A 1 88 ? -0.291 -4.844 3.718 1.00 95.81 88 CYS A O 1
ATOM 691 N N . ALA A 1 89 ? 1.876 -5.012 4.321 1.00 96.31 89 ALA A N 1
ATOM 692 C CA . ALA A 1 89 ? 1.628 -5.588 5.636 1.00 96.31 89 ALA A CA 1
ATOM 693 C C . ALA A 1 89 ? 0.851 -4.625 6.540 1.00 96.31 89 ALA A C 1
ATOM 695 O O . ALA A 1 89 ? -0.136 -5.031 7.148 1.00 96.31 89 ALA A O 1
ATOM 696 N N . ASN A 1 90 ? 1.240 -3.348 6.581 1.00 96.94 90 ASN A N 1
ATOM 697 C CA . ASN A 1 90 ? 0.561 -2.353 7.409 1.00 96.94 90 ASN A CA 1
ATOM 698 C C . ASN A 1 90 ? -0.832 -1.992 6.870 1.00 96.94 90 ASN A C 1
ATOM 700 O O . ASN A 1 90 ? -1.732 -1.737 7.665 1.00 96.94 90 ASN A O 1
ATOM 704 N N . ASN A 1 91 ? -1.057 -2.047 5.550 1.00 93.44 91 ASN A N 1
ATOM 705 C CA . ASN A 1 91 ? -2.404 -1.907 4.985 1.00 93.44 91 ASN A CA 1
ATOM 706 C C . ASN A 1 91 ? -3.323 -3.053 5.459 1.00 93.44 91 ASN A C 1
ATOM 708 O O . ASN A 1 91 ? -4.415 -2.818 5.984 1.00 93.44 91 ASN A O 1
ATOM 712 N N . ALA A 1 92 ? -2.847 -4.299 5.359 1.00 93.56 92 ALA A N 1
ATOM 713 C CA . ALA A 1 92 ? -3.589 -5.468 5.832 1.00 93.56 92 ALA A CA 1
ATOM 714 C C . ALA A 1 92 ? -3.839 -5.426 7.348 1.00 93.56 92 ALA A C 1
ATOM 716 O O . ALA A 1 92 ? -4.966 -5.651 7.799 1.00 93.56 92 ALA A O 1
ATOM 717 N N . GLU A 1 93 ? -2.809 -5.108 8.141 1.00 92.69 93 GLU A N 1
ATOM 718 C CA . GLU A 1 93 ? -2.940 -5.019 9.594 1.00 92.69 93 GLU A CA 1
ATOM 719 C C . GLU A 1 93 ? -3.897 -3.890 9.990 1.00 92.69 93 GLU A C 1
ATOM 721 O O . GLU A 1 93 ? -4.799 -4.120 10.793 1.00 92.69 93 GLU A O 1
ATOM 726 N N . GLY A 1 94 ? -3.770 -2.704 9.388 1.00 90.44 94 GLY A N 1
ATOM 727 C CA . GLY A 1 94 ? -4.660 -1.570 9.637 1.00 90.44 94 GLY A CA 1
ATOM 728 C C . GLY A 1 94 ? -6.125 -1.935 9.408 1.00 90.44 94 GLY A C 1
ATOM 729 O O . GLY A 1 94 ? -6.955 -1.751 10.300 1.00 90.44 94 GLY A O 1
ATOM 730 N N . SER A 1 95 ? -6.425 -2.562 8.269 1.00 88.38 95 SER A N 1
ATOM 731 C CA . SER A 1 95 ? -7.768 -3.060 7.951 1.00 88.38 95 SER A CA 1
ATOM 732 C C . SER A 1 95 ? -8.288 -4.062 8.991 1.00 88.38 95 SER A C 1
ATOM 734 O O . SER A 1 95 ? -9.427 -3.944 9.449 1.00 88.38 95 SER A O 1
ATOM 736 N N . ALA A 1 96 ? -7.452 -5.003 9.440 1.00 86.12 96 ALA A N 1
ATOM 737 C CA . ALA A 1 96 ? -7.832 -5.980 10.462 1.00 86.12 96 ALA A CA 1
ATOM 738 C C . ALA A 1 96 ? -8.076 -5.349 11.848 1.00 86.12 96 ALA A C 1
ATOM 740 O O . ALA A 1 96 ? -8.783 -5.931 12.673 1.00 86.12 96 ALA A O 1
ATOM 741 N N . ARG A 1 97 ? -7.525 -4.157 12.124 1.00 82.19 97 ARG A N 1
ATOM 742 C CA . ARG A 1 97 ? -7.739 -3.427 13.385 1.00 82.19 97 ARG A CA 1
ATOM 743 C C . ARG A 1 97 ? -9.018 -2.599 13.410 1.00 82.19 97 ARG A C 1
ATOM 745 O O . ARG A 1 97 ? -9.425 -2.239 14.514 1.00 82.19 97 ARG A O 1
ATOM 752 N N . ARG A 1 98 ? -9.684 -2.362 12.274 1.00 78.19 98 ARG A N 1
ATOM 753 C CA . ARG A 1 98 ? -10.874 -1.494 12.149 1.00 78.19 98 ARG A CA 1
ATOM 754 C C . ARG A 1 98 ? -11.914 -1.673 13.254 1.00 78.19 98 ARG A C 1
ATOM 756 O O . ARG A 1 98 ? -12.360 -0.703 13.860 1.00 78.19 98 ARG A O 1
ATOM 763 N N . ALA A 1 99 ? -12.283 -2.919 13.546 1.00 71.94 99 ALA A N 1
ATOM 764 C CA . ALA A 1 99 ? -13.309 -3.223 14.544 1.00 71.94 99 ALA A CA 1
ATOM 765 C C . ALA A 1 99 ? -12.843 -3.020 15.999 1.00 71.94 99 ALA A C 1
ATOM 767 O O . ALA A 1 99 ? -13.668 -2.876 16.896 1.00 71.94 99 ALA A O 1
ATOM 768 N N . THR A 1 100 ? -11.529 -3.001 16.243 1.00 72.75 100 THR A N 1
ATOM 769 C CA . THR A 1 100 ? -10.936 -3.017 17.594 1.00 72.75 100 THR A CA 1
ATOM 770 C C . THR A 1 100 ? -10.260 -1.705 17.990 1.00 72.75 100 THR A C 1
ATOM 772 O O . THR A 1 100 ? -10.252 -1.350 19.166 1.00 72.75 100 THR A O 1
ATOM 775 N N . SER A 1 101 ? -9.689 -0.967 17.036 1.00 82.50 101 SER A N 1
ATOM 776 C CA . SER A 1 101 ? -9.018 0.308 17.286 1.00 82.50 101 SER A CA 1
ATOM 777 C C . SER A 1 101 ? -8.919 1.137 16.007 1.00 82.50 101 SER A C 1
ATOM 779 O O . SER A 1 101 ? -8.030 0.919 15.185 1.00 82.50 101 SER A O 1
ATOM 781 N N . LYS A 1 102 ? -9.798 2.139 15.878 1.00 81.88 102 LYS A N 1
ATOM 782 C CA . LYS A 1 102 ? -9.748 3.130 14.789 1.00 81.88 102 LYS A CA 1
ATOM 783 C C . LYS A 1 102 ? -8.449 3.937 14.788 1.00 81.88 102 LYS A C 1
ATOM 785 O O . LYS A 1 102 ? -7.892 4.205 13.735 1.00 81.88 102 LYS A O 1
ATOM 790 N N . GLU A 1 103 ? -7.936 4.285 15.969 1.00 84.06 103 GLU A N 1
ATOM 791 C CA . GLU A 1 103 ? -6.651 4.985 16.107 1.00 84.06 103 GLU A CA 1
ATOM 792 C C . GLU A 1 103 ? -5.501 4.152 15.525 1.00 84.06 103 GLU A C 1
ATOM 794 O O . GLU A 1 103 ? -4.681 4.652 14.758 1.00 84.06 103 GLU A O 1
ATOM 799 N N . THR A 1 104 ? -5.465 2.855 15.846 1.00 86.44 104 THR A N 1
ATOM 800 C CA . THR A 1 104 ? -4.442 1.945 15.319 1.00 86.44 104 THR A CA 1
ATOM 801 C C . THR A 1 104 ? -4.641 1.674 13.828 1.00 86.44 104 THR A C 1
ATOM 803 O O . THR A 1 104 ? -3.652 1.635 13.105 1.00 86.44 104 THR A O 1
ATOM 806 N N . GLU A 1 105 ? -5.885 1.535 13.355 1.00 90.38 105 GLU A N 1
ATOM 807 C CA . GLU A 1 105 ? -6.199 1.438 11.921 1.00 90.38 105 GLU A CA 1
ATOM 808 C C . GLU A 1 105 ? -5.625 2.640 11.150 1.00 90.38 105 GLU A C 1
ATOM 810 O O . GLU A 1 105 ? -4.881 2.443 10.187 1.00 90.38 105 GLU A O 1
ATOM 815 N N . MET A 1 106 ? -5.901 3.870 11.600 1.00 88.31 106 MET A N 1
ATOM 816 C CA . MET A 1 106 ? -5.389 5.090 10.963 1.00 88.31 106 MET A CA 1
ATOM 817 C C . MET A 1 106 ? -3.859 5.146 10.997 1.00 88.31 106 MET A C 1
ATOM 819 O O . MET A 1 106 ? -3.230 5.412 9.976 1.00 88.31 106 MET A O 1
ATOM 823 N N . ARG A 1 107 ? -3.244 4.841 12.149 1.00 92.56 107 ARG A N 1
ATOM 824 C CA . ARG A 1 107 ? -1.781 4.841 12.298 1.00 92.56 107 ARG A CA 1
ATOM 825 C C . ARG A 1 107 ? -1.105 3.842 11.362 1.00 92.56 107 ARG A C 1
ATOM 827 O O . ARG A 1 107 ? -0.106 4.180 10.743 1.00 92.56 107 ARG A O 1
ATOM 834 N N . LEU A 1 108 ? -1.623 2.620 11.255 1.00 95.56 108 LEU A N 1
ATOM 835 C CA . LEU A 1 108 ? -1.058 1.603 10.364 1.00 95.56 108 LEU A CA 1
ATOM 836 C C . LEU A 1 108 ? -1.274 1.960 8.890 1.00 95.56 108 LEU A C 1
ATOM 838 O O . LEU A 1 108 ? -0.378 1.753 8.077 1.00 95.56 108 LEU A O 1
ATOM 842 N N . THR A 1 109 ? -2.415 2.564 8.550 1.00 93.88 109 THR A N 1
ATOM 843 C CA . THR A 1 109 ? -2.656 3.086 7.195 1.00 93.88 109 THR A CA 1
ATOM 844 C C . THR A 1 109 ? -1.642 4.185 6.843 1.00 93.88 109 THR A C 1
ATOM 846 O O . THR A 1 109 ? -1.087 4.178 5.743 1.00 93.88 109 THR A O 1
ATOM 849 N N . ASP A 1 110 ? -1.315 5.072 7.788 1.00 94.56 110 ASP A N 1
ATOM 850 C CA . ASP A 1 110 ? -0.279 6.097 7.606 1.00 94.56 110 ASP A CA 1
ATOM 851 C C . ASP A 1 110 ? 1.130 5.497 7.471 1.00 94.56 110 ASP A C 1
ATOM 853 O O . ASP A 1 110 ? 1.882 5.887 6.580 1.00 94.56 110 ASP A O 1
ATOM 857 N N . VAL A 1 111 ? 1.473 4.483 8.275 1.00 97.81 111 VAL A N 1
ATOM 858 C CA . VAL A 1 111 ? 2.748 3.755 8.133 1.00 97.81 111 VAL A CA 1
ATOM 859 C C . VAL A 1 111 ? 2.839 3.078 6.763 1.00 97.81 111 VAL A C 1
ATOM 861 O O . VAL A 1 111 ? 3.877 3.167 6.110 1.00 97.81 111 VAL A O 1
ATOM 864 N N . ALA A 1 112 ? 1.759 2.449 6.287 1.00 97.81 112 ALA A N 1
ATOM 865 C CA . ALA A 1 112 ? 1.718 1.850 4.954 1.00 97.81 112 ALA A CA 1
ATOM 866 C C . ALA A 1 112 ? 2.004 2.889 3.860 1.00 97.81 112 ALA A C 1
ATOM 868 O O . ALA A 1 112 ? 2.804 2.647 2.953 1.00 97.81 112 ALA A O 1
ATOM 869 N N . ARG A 1 113 ? 1.379 4.065 3.975 1.00 97.88 113 ARG A N 1
ATOM 870 C CA . ARG A 1 113 ? 1.581 5.197 3.070 1.00 97.88 113 ARG A CA 1
ATOM 871 C C . ARG A 1 113 ? 3.023 5.707 3.109 1.00 97.88 113 ARG A C 1
ATOM 873 O O . ARG A 1 113 ? 3.608 5.916 2.049 1.00 97.88 113 ARG A O 1
ATOM 880 N N . ALA A 1 114 ? 3.592 5.878 4.300 1.00 97.81 114 ALA A N 1
ATOM 881 C CA . ALA A 1 114 ? 4.964 6.340 4.486 1.00 97.81 114 ALA A CA 1
ATOM 882 C C . ALA A 1 114 ? 5.980 5.365 3.873 1.00 97.81 114 ALA A C 1
ATOM 884 O O . ALA A 1 114 ? 6.820 5.791 3.087 1.00 97.81 114 ALA A O 1
ATOM 885 N N . SER A 1 115 ? 5.845 4.057 4.122 1.00 98.56 115 SER A N 1
ATOM 886 C CA . SER A 1 115 ? 6.733 3.044 3.529 1.00 98.56 115 SER A CA 1
ATOM 887 C C . SER A 1 115 ? 6.675 3.023 1.997 1.00 98.56 115 SER A C 1
ATOM 889 O O . SER A 1 115 ? 7.685 2.808 1.332 1.00 98.56 115 SER A O 1
ATOM 891 N N . LEU A 1 116 ? 5.505 3.269 1.405 1.00 98.62 116 LEU A N 1
ATOM 892 C CA . LEU A 1 116 ? 5.384 3.382 -0.049 1.00 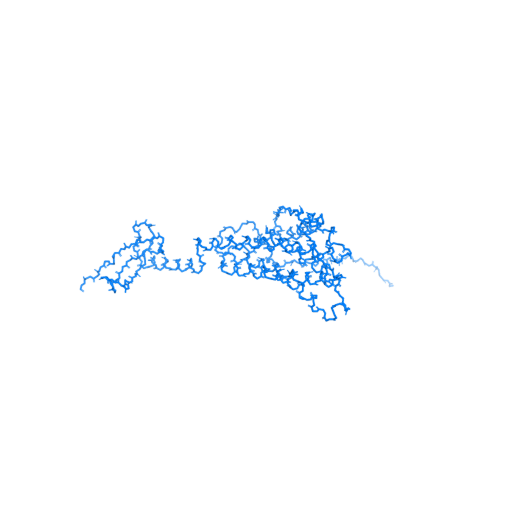98.62 116 LEU A CA 1
ATOM 893 C C . LEU A 1 116 ? 5.976 4.692 -0.585 1.00 98.62 116 LEU A C 1
ATOM 895 O O . LEU A 1 116 ? 6.524 4.696 -1.683 1.00 98.62 116 LEU A O 1
ATOM 899 N N . ALA A 1 117 ? 5.904 5.790 0.169 1.00 98.25 117 ALA A N 1
ATOM 900 C CA . ALA A 1 117 ? 6.558 7.044 -0.199 1.00 98.25 117 ALA A CA 1
ATOM 901 C C . ALA A 1 117 ? 8.092 6.927 -0.147 1.00 98.25 117 ALA A C 1
ATOM 903 O O . ALA A 1 117 ? 8.768 7.438 -1.037 1.00 98.25 117 ALA A O 1
ATOM 904 N N . GLU A 1 118 ? 8.633 6.202 0.837 1.00 98.50 118 GLU A N 1
ATOM 905 C CA . GLU A 1 118 ? 10.059 5.848 0.895 1.00 98.50 118 GLU A CA 1
ATOM 906 C C . GLU A 1 118 ? 10.469 5.047 -0.347 1.00 98.50 118 GLU A C 1
ATOM 908 O O . GLU A 1 118 ? 11.395 5.440 -1.055 1.00 98.50 118 GLU A O 1
ATOM 913 N N . LEU A 1 119 ? 9.700 4.008 -0.690 1.00 98.81 119 LEU A N 1
ATOM 914 C CA . LEU A 1 119 ? 9.932 3.215 -1.898 1.00 98.81 119 LEU A CA 1
ATOM 915 C C . LEU A 1 119 ? 9.843 4.048 -3.191 1.00 98.81 119 LEU A C 1
ATOM 917 O O . LEU A 1 119 ? 10.603 3.821 -4.131 1.00 98.81 119 LEU A O 1
ATOM 921 N N . ALA A 1 120 ? 8.921 5.015 -3.269 1.00 98.75 120 ALA A N 1
ATOM 922 C CA . ALA A 1 120 ? 8.866 5.950 -4.394 1.00 98.75 120 ALA A CA 1
ATOM 923 C C . ALA A 1 120 ? 10.165 6.761 -4.503 1.00 98.75 120 ALA A C 1
ATOM 925 O O . ALA A 1 120 ? 10.675 6.947 -5.606 1.00 98.75 120 ALA A O 1
ATOM 926 N N . GLY A 1 121 ? 10.711 7.201 -3.365 1.00 98.31 121 GLY A N 1
ATOM 927 C CA . GLY A 1 121 ? 12.014 7.856 -3.280 1.00 98.31 121 GLY A CA 1
ATOM 928 C C . GLY A 1 121 ? 13.143 7.001 -3.857 1.00 98.31 121 GLY A C 1
ATOM 929 O O . GLY A 1 121 ? 13.953 7.515 -4.626 1.00 98.31 121 GLY A O 1
ATOM 930 N N . ASP A 1 122 ? 13.160 5.696 -3.574 1.00 98.50 122 ASP A N 1
ATOM 931 C CA . ASP A 1 122 ? 14.156 4.775 -4.137 1.00 98.50 122 ASP A CA 1
ATOM 932 C C . ASP A 1 122 ? 14.083 4.695 -5.671 1.00 98.50 122 ASP A C 1
ATOM 934 O O . ASP A 1 122 ? 15.115 4.754 -6.344 1.00 98.50 122 ASP A O 1
ATOM 938 N N . TYR A 1 123 ? 12.878 4.620 -6.250 1.00 98.75 123 TYR A N 1
ATOM 939 C CA . TYR A 1 123 ? 12.706 4.625 -7.711 1.00 98.75 123 TYR A CA 1
ATOM 940 C C . TYR A 1 123 ? 13.049 5.970 -8.352 1.00 98.75 123 TYR A C 1
ATOM 942 O O . TYR A 1 123 ? 13.628 5.997 -9.437 1.00 98.75 123 TYR A O 1
ATOM 950 N N . LEU A 1 124 ? 12.719 7.083 -7.692 1.00 98.56 124 LEU A N 1
ATOM 951 C CA . LEU A 1 124 ? 13.120 8.416 -8.142 1.00 98.56 124 LEU A CA 1
ATOM 952 C C . LEU A 1 124 ? 14.645 8.533 -8.188 1.00 98.56 124 LEU A C 1
ATOM 954 O O . LEU A 1 124 ? 15.198 8.940 -9.206 1.00 98.56 124 LEU A O 1
ATOM 958 N N . ASN A 1 125 ? 15.324 8.116 -7.119 1.00 97.94 125 ASN A N 1
ATOM 959 C CA . ASN A 1 125 ? 16.781 8.120 -7.056 1.00 97.94 125 ASN A CA 1
ATOM 960 C C . ASN A 1 125 ? 17.399 7.211 -8.122 1.00 97.94 125 ASN A C 1
ATOM 962 O O . ASN A 1 125 ? 18.378 7.607 -8.749 1.00 97.94 125 ASN A O 1
ATOM 966 N N . TRP A 1 126 ? 16.814 6.033 -8.374 1.00 98.19 126 TRP A N 1
ATOM 967 C CA . TRP A 1 126 ? 17.255 5.152 -9.457 1.00 98.19 126 TRP A CA 1
ATOM 968 C C . TRP A 1 126 ? 17.211 5.854 -10.818 1.00 98.19 126 TRP A C 1
ATOM 970 O O . TRP A 1 126 ? 18.209 5.868 -11.531 1.00 98.19 126 TRP A O 1
ATOM 980 N N . LEU A 1 127 ? 16.078 6.472 -11.167 1.00 98.44 127 LEU A N 1
ATOM 981 C CA . LEU A 1 127 ? 15.912 7.178 -12.443 1.00 98.44 127 LEU A CA 1
ATOM 982 C C . LEU A 1 127 ? 16.909 8.333 -12.593 1.00 98.44 127 LEU A C 1
ATOM 984 O O . LEU A 1 127 ? 17.529 8.475 -13.646 1.00 98.44 127 LEU A O 1
ATOM 988 N N . LEU A 1 128 ? 17.121 9.103 -11.523 1.00 98.19 128 LEU A N 1
ATOM 989 C CA . LEU A 1 128 ? 18.080 10.207 -11.519 1.00 98.19 128 LEU A CA 1
ATOM 990 C C . LEU A 1 128 ? 19.530 9.732 -11.694 1.00 98.19 128 LEU A C 1
ATOM 992 O O . LEU A 1 128 ? 20.299 10.409 -12.369 1.00 98.19 128 LEU A O 1
ATOM 996 N N . GLN A 1 129 ? 19.902 8.566 -11.153 1.00 96.06 129 GLN A N 1
ATOM 997 C CA . GLN A 1 129 ? 21.222 7.966 -11.397 1.00 96.06 129 GLN A CA 1
ATOM 998 C C . GLN A 1 129 ? 21.430 7.553 -12.861 1.00 96.06 129 GLN A C 1
ATOM 1000 O O . GLN A 1 129 ? 22.568 7.503 -13.314 1.00 96.06 129 GLN A O 1
ATOM 1005 N N . GLN A 1 130 ? 20.348 7.289 -13.600 1.00 95.81 130 GLN A N 1
ATOM 1006 C CA . GLN A 1 130 ? 20.380 7.035 -15.046 1.00 95.81 130 GLN A CA 1
ATOM 1007 C C . GLN A 1 130 ? 20.268 8.324 -15.883 1.00 95.81 130 GLN A C 1
ATOM 1009 O O . GLN A 1 130 ? 20.055 8.255 -17.093 1.00 95.81 130 GLN A O 1
ATOM 1014 N N . GLU A 1 131 ? 20.344 9.500 -15.249 1.00 97.75 131 GLU A N 1
ATOM 1015 C CA . GLU A 1 131 ? 20.124 10.811 -15.879 1.00 97.75 131 GLU A CA 1
ATOM 1016 C C . GLU A 1 131 ? 18.751 10.929 -16.571 1.00 97.75 131 GLU A C 1
ATOM 1018 O O . GLU A 1 131 ? 18.575 11.667 -17.541 1.00 97.75 131 GLU A O 1
ATOM 1023 N N . GLN A 1 132 ? 17.749 10.201 -16.068 1.00 97.94 132 GLN A N 1
ATOM 1024 C CA . GLN A 1 132 ? 16.382 10.228 -16.580 1.00 97.94 132 GLN A CA 1
ATOM 1025 C C . GLN A 1 132 ? 15.449 10.946 -15.605 1.00 97.94 132 GLN A C 1
ATOM 1027 O O . GLN A 1 132 ? 15.425 10.670 -14.404 1.00 97.94 132 GLN A O 1
ATOM 1032 N N . ALA A 1 133 ? 14.606 11.830 -16.135 1.00 97.50 133 ALA A N 1
ATOM 1033 C CA . ALA A 1 133 ? 13.453 12.327 -15.396 1.00 97.50 133 ALA A CA 1
ATOM 1034 C C . ALA A 1 133 ? 12.326 11.273 -15.403 1.00 97.50 133 ALA A C 1
ATOM 1036 O O . ALA A 1 133 ? 12.160 10.564 -16.402 1.00 97.50 133 ALA A O 1
ATOM 1037 N N . PRO A 1 134 ? 11.508 11.179 -14.337 1.00 97.88 134 PRO A N 1
ATOM 1038 C CA . PRO A 1 134 ? 10.302 10.363 -14.369 1.00 97.88 134 PRO A CA 1
ATOM 1039 C C . PRO A 1 134 ? 9.356 10.790 -15.492 1.00 97.88 134 PRO A C 1
ATOM 1041 O O . PRO A 1 134 ? 9.277 11.972 -15.836 1.00 97.88 134 PRO A O 1
ATOM 1044 N N . TRP A 1 135 ? 8.589 9.841 -16.028 1.00 98.31 135 TRP A N 1
ATOM 1045 C CA . TRP A 1 135 ? 7.577 10.127 -17.037 1.00 98.31 135 TRP A CA 1
ATOM 1046 C C . TRP A 1 135 ? 6.606 11.197 -16.539 1.00 98.31 135 TRP A C 1
ATOM 1048 O O . TRP A 1 135 ? 5.997 11.080 -15.471 1.00 98.31 135 TRP A O 1
ATOM 1058 N N . GLY A 1 136 ? 6.435 12.242 -17.347 1.00 96.31 136 GLY A N 1
ATOM 1059 C CA . GLY A 1 136 ? 5.389 13.228 -17.119 1.00 96.31 136 GLY A CA 1
ATOM 1060 C C . GLY A 1 136 ? 4.012 12.570 -17.203 1.00 96.31 136 GLY A C 1
ATOM 1061 O O . GLY A 1 136 ? 3.789 11.675 -18.011 1.00 96.31 136 GLY A O 1
ATOM 1062 N N . LYS A 1 137 ? 3.049 13.044 -16.407 1.00 89.50 137 LYS A N 1
ATOM 1063 C CA . LYS A 1 137 ? 1.681 12.483 -16.372 1.00 89.50 137 LYS A CA 1
ATOM 1064 C C . LYS A 1 137 ? 0.999 12.443 -17.745 1.00 89.50 137 LYS A C 1
ATOM 1066 O O . LYS A 1 137 ? 0.163 11.582 -17.998 1.00 89.50 137 LYS A O 1
ATOM 1071 N N . GLU A 1 138 ? 1.382 13.367 -18.622 1.00 93.06 138 GLU A N 1
ATOM 1072 C CA . GLU A 1 138 ? 0.815 13.527 -19.955 1.00 93.06 138 GLU A CA 1
ATOM 1073 C C . GLU A 1 138 ? 1.515 12.690 -21.036 1.00 93.06 138 GLU A C 1
ATOM 1075 O O . GLU A 1 138 ? 1.039 12.696 -22.176 1.00 93.06 138 GLU A O 1
ATOM 1080 N N . THR A 1 139 ? 2.601 11.969 -20.725 1.00 96.44 139 THR A N 1
ATOM 1081 C CA . THR A 1 139 ? 3.289 11.146 -21.730 1.00 96.44 139 THR A CA 1
ATOM 1082 C C . THR A 1 139 ? 2.449 9.921 -22.115 1.00 96.44 139 THR A C 1
ATOM 1084 O O . THR A 1 139 ? 1.693 9.402 -21.282 1.00 96.44 139 THR A O 1
ATOM 1087 N N . PRO A 1 140 ? 2.544 9.434 -23.367 1.00 96.38 140 PRO A N 1
ATOM 1088 C CA . PRO A 1 140 ? 1.821 8.238 -23.803 1.00 96.38 140 PRO A CA 1
ATOM 1089 C C . PRO A 1 140 ? 2.080 7.015 -22.907 1.00 96.38 140 PRO A C 1
ATOM 1091 O O . PRO A 1 140 ? 1.151 6.282 -22.556 1.00 96.38 140 PRO A O 1
ATOM 1094 N N . GLU A 1 141 ? 3.323 6.826 -22.470 1.00 94.75 141 GLU A N 1
ATOM 1095 C CA . GLU A 1 141 ? 3.746 5.720 -21.610 1.00 94.75 141 GLU A CA 1
ATOM 1096 C C . GLU A 1 141 ? 3.079 5.802 -20.233 1.00 94.75 141 GLU A C 1
ATOM 1098 O O . GLU A 1 141 ? 2.505 4.822 -19.763 1.00 94.75 141 GLU A O 1
ATOM 1103 N N . ALA A 1 142 ? 3.058 6.981 -19.603 1.00 96.88 142 ALA A N 1
ATOM 1104 C CA . ALA A 1 142 ? 2.402 7.146 -18.310 1.00 96.88 142 ALA A CA 1
ATOM 1105 C C . ALA A 1 142 ? 0.885 6.930 -18.413 1.00 96.88 142 ALA A C 1
ATOM 1107 O O . ALA A 1 142 ? 0.299 6.206 -17.599 1.00 96.88 142 ALA A O 1
ATOM 1108 N N . ARG A 1 143 ? 0.237 7.509 -19.436 1.00 97.38 143 ARG A N 1
ATOM 1109 C CA . ARG A 1 143 ? -1.217 7.378 -19.649 1.00 97.38 143 ARG A CA 1
ATOM 1110 C C . ARG A 1 143 ? -1.650 5.924 -19.799 1.00 97.38 143 ARG A C 1
ATOM 1112 O O . ARG A 1 143 ? -2.687 5.548 -19.258 1.00 97.38 143 ARG A O 1
ATOM 1119 N N . THR A 1 144 ? -0.868 5.109 -20.504 1.00 97.75 144 THR A N 1
ATOM 1120 C CA . THR A 1 144 ? -1.198 3.691 -20.711 1.00 97.75 144 THR A CA 1
ATOM 1121 C C . THR A 1 144 ? -1.128 2.887 -19.411 1.00 97.75 144 THR A C 1
ATOM 1123 O O . THR A 1 144 ? -2.033 2.094 -19.158 1.00 97.75 144 THR A O 1
ATOM 1126 N N . VAL A 1 145 ? -0.165 3.161 -18.520 1.00 98.12 145 VAL A N 1
ATOM 1127 C CA . VAL A 1 145 ? -0.129 2.556 -17.171 1.00 98.12 145 VAL A CA 1
ATOM 1128 C C . VAL A 1 145 ? -1.321 3.017 -16.319 1.00 98.12 145 VAL A C 1
ATOM 1130 O O . VAL A 1 145 ? -1.963 2.204 -15.646 1.00 98.12 145 VAL A O 1
ATOM 1133 N N . TYR A 1 146 ? -1.654 4.314 -16.344 1.00 97.06 146 TYR A N 1
ATOM 1134 C CA . TYR A 1 146 ? -2.805 4.861 -15.610 1.00 97.06 146 TYR A CA 1
ATOM 1135 C C . TYR A 1 146 ? -4.152 4.317 -16.103 1.00 97.06 146 TYR A C 1
ATOM 1137 O O . TYR A 1 146 ? -5.078 4.163 -15.302 1.00 97.06 146 TYR A O 1
ATOM 1145 N N . ALA A 1 147 ? -4.264 4.007 -17.396 1.00 97.06 147 ALA A N 1
ATOM 1146 C CA . ALA A 1 147 ? -5.483 3.482 -18.000 1.00 97.06 147 ALA A CA 1
ATOM 1147 C C . ALA A 1 147 ? -5.832 2.065 -17.516 1.00 97.06 147 ALA A C 1
ATOM 1149 O O . ALA A 1 147 ? -7.009 1.699 -17.517 1.00 97.06 147 ALA A O 1
ATOM 1150 N N . VAL A 1 148 ? -4.851 1.277 -17.058 1.00 98.06 148 VAL A N 1
ATOM 1151 C CA . VAL A 1 148 ? -5.100 -0.082 -16.558 1.00 98.06 148 VAL A CA 1
ATOM 1152 C C . VAL A 1 148 ? -5.934 -0.038 -15.274 1.00 98.06 148 VAL A C 1
ATOM 1154 O O . VAL A 1 148 ? -5.512 0.503 -14.242 1.00 98.06 148 VAL A O 1
ATOM 1157 N N . ARG A 1 149 ? -7.121 -0.652 -15.327 1.00 97.75 149 ARG A N 1
ATOM 1158 C CA . ARG A 1 149 ? -8.044 -0.813 -14.196 1.00 97.75 149 ARG A CA 1
ATOM 1159 C C . ARG A 1 149 ? -7.942 -2.216 -13.598 1.00 97.75 149 ARG A C 1
ATOM 1161 O O . ARG A 1 149 ? -7.771 -3.198 -14.326 1.00 97.75 149 ARG A O 1
ATOM 1168 N N . LEU A 1 150 ? -8.048 -2.283 -12.272 1.00 97.25 150 LEU A N 1
ATOM 1169 C CA . LEU A 1 150 ? -8.237 -3.548 -11.572 1.00 97.25 150 LEU A CA 1
ATOM 1170 C C . LEU A 1 150 ? -9.653 -4.057 -11.839 1.00 97.25 150 LEU A C 1
ATOM 1172 O O . LEU A 1 150 ? -10.584 -3.258 -11.952 1.00 97.25 150 LEU A O 1
ATOM 1176 N N . ASP A 1 151 ? -9.796 -5.372 -11.965 1.00 97.62 151 ASP A N 1
ATOM 1177 C CA . ASP A 1 151 ? -11.120 -5.989 -11.943 1.00 97.62 151 ASP A CA 1
ATOM 1178 C C . ASP A 1 151 ? -11.637 -6.013 -10.511 1.00 97.62 151 ASP A C 1
ATOM 1180 O O . ASP A 1 151 ? -10.864 -6.073 -9.556 1.00 97.62 151 ASP A O 1
ATOM 1184 N N . LYS A 1 152 ? -12.958 -6.030 -10.369 1.00 95.00 152 LYS A N 1
ATOM 1185 C CA . LYS A 1 152 ? -13.593 -6.217 -9.072 1.00 95.00 152 LYS A CA 1
ATOM 1186 C C . LYS A 1 152 ? -13.215 -7.586 -8.492 1.00 95.00 152 LYS A C 1
ATOM 1188 O O . LYS A 1 152 ? -13.281 -8.599 -9.186 1.00 95.00 152 LYS A O 1
ATOM 1193 N N . ALA A 1 153 ? -12.850 -7.607 -7.215 1.00 92.50 153 ALA A N 1
ATOM 1194 C CA . ALA A 1 153 ? -12.584 -8.835 -6.477 1.00 92.50 153 ALA A CA 1
ATOM 1195 C C . ALA A 1 153 ? -13.882 -9.612 -6.193 1.00 92.50 153 ALA A C 1
ATOM 1197 O O . ALA A 1 153 ? -14.798 -9.101 -5.542 1.00 92.50 153 ALA A O 1
ATOM 1198 N N . GLU A 1 154 ? -13.937 -10.863 -6.646 1.00 91.12 154 GLU A N 1
ATOM 1199 C CA . GLU A 1 154 ? -15.034 -11.799 -6.398 1.00 91.12 154 GLU A CA 1
ATOM 1200 C C . GLU A 1 154 ? -14.438 -13.135 -5.951 1.00 91.12 154 GLU A C 1
ATOM 1202 O O . GLU A 1 154 ? -13.681 -13.755 -6.694 1.00 91.12 154 GLU A O 1
ATOM 1207 N N . TYR A 1 155 ? -14.738 -13.541 -4.715 1.00 92.50 155 TYR A N 1
ATOM 1208 C CA . TYR A 1 155 ? -14.148 -14.719 -4.075 1.00 92.50 155 TYR A CA 1
ATOM 1209 C C . TYR A 1 155 ? -15.238 -15.712 -3.662 1.00 92.50 155 TYR A C 1
ATOM 1211 O O . TYR A 1 155 ? -16.331 -15.309 -3.241 1.00 92.50 155 TYR A O 1
ATOM 1219 N N . GLY A 1 156 ? -14.930 -16.999 -3.801 1.00 89.56 156 GLY A N 1
ATOM 1220 C CA . GLY A 1 156 ? -15.734 -18.127 -3.356 1.00 89.56 156 GLY A CA 1
ATOM 1221 C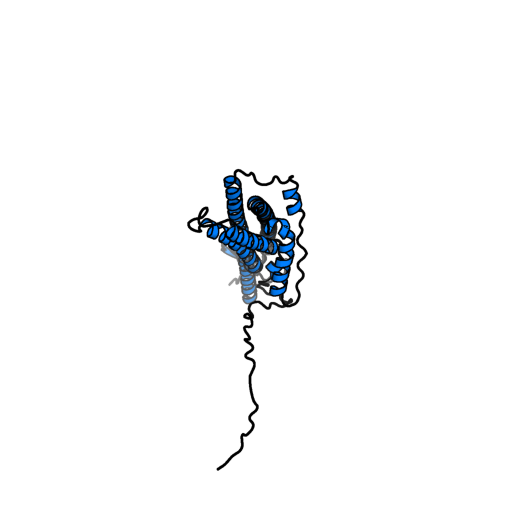 C . GLY A 1 156 ? -15.479 -18.466 -1.887 1.00 89.56 156 GLY A C 1
ATOM 1222 O O . GLY A 1 156 ? -15.366 -17.582 -1.037 1.00 89.56 156 GLY A O 1
ATOM 1223 N N . GLU A 1 157 ? -15.440 -19.760 -1.572 1.00 87.00 157 GLU A N 1
ATOM 1224 C CA . GLU A 1 157 ? -15.244 -20.241 -0.197 1.00 87.00 157 GLU A CA 1
ATOM 1225 C C . GLU A 1 157 ? -13.773 -20.197 0.248 1.00 87.00 157 GLU A C 1
ATOM 1227 O O . GLU A 1 157 ? -13.498 -19.899 1.412 1.00 87.00 157 GLU A O 1
ATOM 1232 N N . ASP A 1 158 ? -12.824 -20.425 -0.669 1.00 92.06 158 ASP A N 1
ATOM 1233 C CA . ASP A 1 158 ? -11.384 -20.332 -0.398 1.00 92.06 158 ASP A CA 1
ATOM 1234 C C . ASP A 1 158 ? -10.852 -18.929 -0.724 1.00 92.06 158 ASP A C 1
ATOM 1236 O O . ASP A 1 158 ? -10.137 -18.691 -1.698 1.00 92.06 158 ASP A O 1
ATOM 1240 N N . VAL A 1 159 ? -11.224 -17.972 0.128 1.00 91.25 159 VAL A N 1
ATOM 1241 C CA . VAL A 1 159 ? -10.915 -16.543 -0.047 1.00 91.25 159 VAL A CA 1
ATOM 1242 C C . VAL A 1 159 ? -9.421 -16.281 -0.238 1.00 91.25 159 VAL A C 1
ATOM 1244 O O . VAL A 1 159 ? -9.046 -15.400 -1.010 1.00 91.25 159 VAL A O 1
ATOM 1247 N N . VAL A 1 160 ? -8.550 -17.015 0.460 1.00 92.31 160 VAL A N 1
ATOM 1248 C CA . VAL A 1 160 ? -7.102 -16.782 0.378 1.00 92.31 160 VAL A CA 1
ATOM 1249 C C . VAL A 1 160 ? -6.562 -17.246 -0.964 1.00 92.31 160 VAL A C 1
ATOM 1251 O O . VAL A 1 160 ? -5.808 -16.501 -1.600 1.00 92.31 160 VAL A O 1
ATOM 1254 N N . HIS A 1 161 ? -6.955 -18.444 -1.405 1.00 94.31 161 HIS A N 1
ATOM 1255 C CA . HIS A 1 161 ? -6.600 -18.936 -2.729 1.00 94.31 161 HIS A CA 1
ATOM 1256 C C . HIS A 1 161 ? -7.091 -17.975 -3.814 1.00 94.31 161 HIS A C 1
ATOM 1258 O O . HIS A 1 161 ? -6.292 -17.508 -4.631 1.00 94.31 161 HIS A O 1
ATOM 1264 N N . ASP A 1 162 ? -8.372 -17.613 -3.768 1.00 95.75 162 ASP A N 1
ATOM 1265 C CA . ASP A 1 162 ? -9.007 -16.770 -4.776 1.00 95.75 162 ASP A CA 1
ATOM 1266 C C . ASP A 1 162 ? -8.382 -15.371 -4.825 1.00 95.75 162 ASP A C 1
ATOM 1268 O O . ASP A 1 162 ? -8.117 -14.846 -5.908 1.00 95.75 162 ASP A O 1
ATOM 1272 N N . ALA A 1 163 ? -8.043 -14.787 -3.671 1.00 95.19 163 ALA A N 1
ATOM 1273 C CA . ALA A 1 163 ? -7.336 -13.512 -3.607 1.00 95.19 163 ALA A CA 1
ATOM 1274 C C . ALA A 1 163 ? -5.932 -13.593 -4.225 1.00 95.19 163 ALA A C 1
ATOM 1276 O O . ALA A 1 163 ? -5.526 -12.688 -4.960 1.00 95.19 163 ALA A O 1
ATOM 1277 N N . CYS A 1 164 ? -5.189 -14.679 -3.985 1.00 97.44 164 CYS A N 1
ATOM 1278 C CA . CYS A 1 164 ? -3.879 -14.886 -4.606 1.00 97.44 164 CYS A CA 1
ATOM 1279 C C . CYS A 1 164 ? -3.998 -15.022 -6.130 1.00 97.44 164 CYS A C 1
ATOM 1281 O O . CYS A 1 164 ? -3.246 -14.382 -6.871 1.00 97.44 164 CYS A O 1
ATOM 1283 N N . VAL A 1 165 ? -4.962 -15.815 -6.606 1.00 98.12 165 VAL A N 1
ATOM 1284 C CA . VAL A 1 165 ? -5.252 -15.970 -8.039 1.00 98.12 165 VAL A CA 1
ATOM 1285 C C . VAL A 1 165 ? -5.629 -14.625 -8.657 1.00 98.12 165 VAL A C 1
ATOM 1287 O O . VAL A 1 165 ? -5.098 -14.263 -9.712 1.00 98.12 165 VAL A O 1
ATOM 1290 N N . HIS A 1 166 ? -6.477 -13.852 -7.981 1.00 98.38 166 HIS A N 1
ATOM 1291 C CA . HIS A 1 166 ? -6.889 -12.530 -8.425 1.00 98.38 166 HIS A CA 1
ATOM 1292 C C . HIS A 1 166 ? -5.700 -11.565 -8.521 1.00 98.38 166 HIS A C 1
ATOM 1294 O O . HIS A 1 166 ? -5.506 -10.963 -9.575 1.00 98.38 166 HIS A O 1
ATOM 1300 N N . ILE A 1 167 ? -4.841 -11.473 -7.497 1.00 98.38 167 ILE A N 1
ATOM 1301 C CA . ILE A 1 167 ? -3.624 -10.640 -7.537 1.00 98.38 167 ILE A CA 1
ATOM 1302 C C . ILE A 1 167 ? -2.738 -11.018 -8.726 1.00 98.38 167 ILE A C 1
ATOM 1304 O O . ILE A 1 167 ? -2.260 -10.136 -9.442 1.00 98.38 167 ILE A O 1
ATOM 1308 N N . LEU A 1 168 ? -2.523 -12.314 -8.968 1.00 98.44 168 LEU A N 1
ATOM 1309 C CA . LEU A 1 168 ? -1.716 -12.774 -10.098 1.00 98.44 168 LEU A CA 1
ATOM 1310 C C . LEU A 1 168 ? -2.352 -12.396 -11.443 1.00 98.44 168 LEU A C 1
ATOM 1312 O O . LEU A 1 168 ? -1.638 -11.963 -12.349 1.00 98.44 168 LEU A O 1
ATOM 1316 N N . ALA A 1 169 ? -3.676 -12.509 -11.574 1.00 98.56 169 ALA A N 1
ATOM 1317 C CA . ALA A 1 169 ? -4.404 -12.075 -12.764 1.00 98.56 169 ALA A CA 1
ATOM 1318 C C . ALA A 1 169 ? -4.293 -10.556 -12.980 1.00 98.56 169 ALA A C 1
ATOM 1320 O O . ALA A 1 169 ? -3.959 -10.116 -14.080 1.00 98.56 169 ALA A O 1
ATOM 1321 N N . GLN A 1 170 ? -4.471 -9.756 -11.926 1.00 98.62 170 GLN A N 1
ATOM 1322 C CA . GLN A 1 170 ? -4.332 -8.302 -12.005 1.00 98.62 170 GLN A CA 1
ATOM 1323 C C . GLN A 1 170 ? -2.889 -7.881 -12.315 1.00 98.62 170 GLN A C 1
ATOM 1325 O O . GLN A 1 170 ? -2.681 -7.006 -13.155 1.00 98.62 170 GLN A O 1
ATOM 1330 N N . LYS A 1 171 ? -1.874 -8.541 -11.733 1.00 98.44 171 LYS A N 1
ATOM 1331 C CA . LYS A 1 171 ? -0.456 -8.294 -12.050 1.00 98.44 171 LYS A CA 1
ATOM 1332 C C . LYS A 1 171 ? -0.171 -8.488 -13.541 1.00 98.44 171 LYS A C 1
ATOM 1334 O O . LYS A 1 171 ? 0.578 -7.698 -14.113 1.00 98.44 171 LYS A O 1
ATOM 1339 N N . ARG A 1 172 ? -0.746 -9.516 -14.180 1.00 98.56 172 ARG A N 1
ATOM 1340 C CA . ARG A 1 172 ? -0.520 -9.802 -15.613 1.00 98.56 172 ARG A CA 1
ATOM 1341 C C . ARG A 1 172 ? -0.922 -8.636 -16.518 1.00 98.56 172 ARG A C 1
ATOM 1343 O O . ARG A 1 172 ? -0.277 -8.435 -17.539 1.00 98.56 172 ARG A O 1
ATOM 1350 N N . LYS A 1 173 ? -1.902 -7.817 -16.127 1.00 98.62 173 LYS A N 1
ATOM 1351 C CA . LYS A 1 173 ? -2.280 -6.607 -16.879 1.00 98.62 173 LYS A CA 1
ATOM 1352 C C . LYS A 1 173 ? -1.161 -5.564 -16.959 1.00 98.62 173 LYS A C 1
ATOM 1354 O O . LYS A 1 173 ? -1.156 -4.743 -17.868 1.00 98.62 173 LYS A O 1
ATOM 1359 N N . PHE A 1 174 ? -0.209 -5.607 -16.028 1.00 98.62 174 PHE A N 1
ATOM 1360 C CA . PHE A 1 174 ? 0.955 -4.721 -15.985 1.00 98.62 174 PHE A CA 1
ATOM 1361 C C . PHE A 1 174 ? 2.225 -5.367 -16.561 1.00 98.62 174 PHE A C 1
ATOM 1363 O O . PHE A 1 174 ? 3.286 -4.743 -16.531 1.00 98.62 174 PHE A O 1
ATOM 1370 N N . ALA A 1 175 ? 2.140 -6.593 -17.097 1.00 97.94 175 ALA A N 1
ATOM 1371 C CA . ALA A 1 175 ? 3.272 -7.307 -17.692 1.00 97.94 175 ALA A CA 1
ATOM 1372 C C . ALA A 1 175 ? 4.045 -6.501 -18.757 1.00 97.94 175 ALA A C 1
ATOM 1374 O O . ALA A 1 175 ? 5.273 -6.557 -18.708 1.00 97.94 175 ALA A O 1
ATOM 1375 N N . PRO A 1 176 ? 3.409 -5.686 -19.634 1.00 98.12 176 PRO A N 1
ATOM 1376 C CA . PRO A 1 176 ? 4.144 -4.890 -20.623 1.00 98.12 176 PRO A CA 1
ATOM 1377 C C . PRO A 1 176 ? 5.233 -3.984 -20.030 1.00 98.12 176 PRO A C 1
ATOM 1379 O O . PRO A 1 176 ? 6.219 -3.697 -20.700 1.00 98.12 176 PRO A O 1
ATOM 1382 N N . TRP A 1 177 ? 5.080 -3.562 -18.770 1.00 98.56 177 TRP A N 1
ATOM 1383 C CA . TRP A 1 177 ? 6.067 -2.735 -18.073 1.00 98.56 177 TRP A CA 1
ATOM 1384 C C . TRP A 1 177 ? 6.833 -3.501 -16.996 1.00 98.56 177 TRP A C 1
ATOM 1386 O O . TRP A 1 177 ? 8.045 -3.344 -16.879 1.00 98.56 177 TRP A O 1
ATOM 1396 N N . LEU A 1 178 ? 6.148 -4.336 -16.206 1.00 98.25 178 LEU A N 1
ATOM 1397 C CA . LEU A 1 178 ? 6.755 -5.044 -15.071 1.00 98.25 178 LEU A CA 1
ATOM 1398 C C . LEU A 1 178 ? 7.599 -6.254 -15.476 1.00 98.25 178 LEU A C 1
ATOM 1400 O O . LEU A 1 178 ? 8.372 -6.754 -14.658 1.00 98.25 178 LEU A O 1
ATOM 1404 N N . ASP A 1 179 ? 7.457 -6.734 -16.709 1.00 97.44 179 ASP A N 1
ATOM 1405 C CA . ASP A 1 179 ? 8.306 -7.789 -17.255 1.00 97.44 179 ASP A CA 1
ATOM 1406 C C . ASP A 1 179 ? 9.332 -7.251 -18.270 1.00 97.44 179 ASP A C 1
ATOM 1408 O O . ASP A 1 179 ? 10.076 -8.051 -18.829 1.00 97.44 179 ASP A O 1
ATOM 1412 N N . SER A 1 180 ? 9.415 -5.922 -18.445 1.00 97.19 180 SER A N 1
ATOM 1413 C CA . SER A 1 180 ? 10.372 -5.254 -19.335 1.00 97.19 180 SER A CA 1
ATOM 1414 C C . SER A 1 180 ? 11.826 -5.537 -18.946 1.00 97.19 180 SER A C 1
ATOM 1416 O O . SER A 1 180 ? 12.184 -5.588 -17.767 1.00 97.19 180 SER A O 1
ATOM 1418 N N . ASP A 1 181 ? 12.685 -5.662 -19.958 1.00 97.31 181 ASP A N 1
ATOM 1419 C CA . ASP A 1 181 ? 14.132 -5.774 -19.775 1.00 97.31 181 ASP A CA 1
ATOM 1420 C C . ASP A 1 181 ? 14.799 -4.414 -19.505 1.00 97.31 181 ASP A C 1
ATOM 1422 O O . ASP A 1 181 ? 15.960 -4.379 -19.102 1.00 97.31 181 ASP A O 1
ATOM 1426 N N . ASN A 1 182 ? 14.066 -3.313 -19.699 1.00 97.94 182 ASN A N 1
ATOM 1427 C CA . ASN A 1 182 ? 14.518 -1.946 -19.469 1.00 97.94 182 ASN A CA 1
ATOM 1428 C C . ASN A 1 182 ? 14.127 -1.482 -18.052 1.00 97.94 182 ASN A C 1
ATOM 1430 O O . ASN A 1 182 ? 12.945 -1.386 -17.705 1.00 97.94 182 ASN A O 1
ATOM 1434 N N . ASP A 1 183 ? 15.137 -1.174 -17.244 1.00 98.12 183 ASP A N 1
ATOM 1435 C CA . ASP A 1 183 ? 15.016 -0.744 -15.852 1.00 98.12 183 ASP A CA 1
ATOM 1436 C C . ASP A 1 183 ? 14.277 0.594 -15.709 1.00 98.12 183 ASP A C 1
ATOM 1438 O O . ASP A 1 183 ? 13.388 0.705 -14.866 1.00 98.12 183 ASP A O 1
ATOM 1442 N N . VAL A 1 184 ? 14.558 1.576 -16.570 1.00 98.44 184 VAL A N 1
ATOM 1443 C CA . VAL A 1 184 ? 13.885 2.889 -16.598 1.00 98.44 184 VAL A CA 1
ATOM 1444 C C . VAL A 1 184 ? 12.380 2.735 -16.832 1.00 98.44 184 VAL A C 1
ATOM 1446 O O . VAL A 1 184 ? 11.572 3.383 -16.163 1.00 98.44 184 VAL A O 1
ATOM 1449 N N . THR A 1 185 ? 11.979 1.847 -17.742 1.00 98.56 185 THR A N 1
ATOM 1450 C CA . THR A 1 185 ? 10.566 1.544 -18.031 1.00 98.56 185 THR A CA 1
ATOM 1451 C C . THR A 1 185 ? 9.877 0.964 -16.802 1.00 98.56 185 THR A C 1
ATOM 1453 O O . THR A 1 1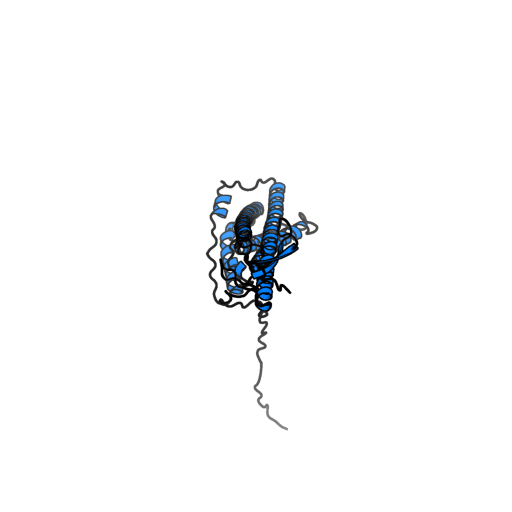85 ? 8.785 1.392 -16.420 1.00 98.56 185 THR A O 1
ATOM 1456 N N . MET A 1 186 ? 10.528 -0.003 -16.158 1.00 98.75 186 MET A N 1
ATOM 1457 C CA . MET A 1 186 ? 9.966 -0.700 -15.012 1.00 98.75 186 MET A CA 1
ATOM 1458 C C . MET A 1 186 ? 9.913 0.193 -13.763 1.00 98.75 186 MET A C 1
ATOM 1460 O O . MET A 1 186 ? 8.906 0.183 -13.055 1.00 98.75 186 MET A O 1
ATOM 1464 N N . ALA A 1 187 ? 10.944 1.011 -13.530 1.00 98.75 187 ALA A N 1
ATOM 1465 C CA . ALA A 1 187 ? 10.995 1.995 -12.450 1.00 98.75 187 ALA A CA 1
ATOM 1466 C C . ALA A 1 187 ? 9.889 3.051 -12.592 1.00 98.75 187 ALA A C 1
ATOM 1468 O O . ALA A 1 187 ? 9.176 3.321 -11.627 1.00 98.75 187 ALA A O 1
ATOM 1469 N N . ASN A 1 188 ? 9.679 3.593 -13.797 1.00 98.75 188 ASN A N 1
ATOM 1470 C CA . ASN A 1 188 ? 8.596 4.546 -14.047 1.00 98.75 188 ASN A CA 1
ATOM 1471 C C . ASN A 1 188 ? 7.209 3.933 -13.823 1.00 98.75 188 ASN A C 1
ATOM 1473 O O . ASN A 1 188 ? 6.357 4.537 -13.167 1.00 98.75 188 ASN A O 1
ATOM 1477 N N . ALA A 1 189 ? 6.976 2.717 -14.322 1.00 98.75 189 ALA A N 1
ATOM 1478 C CA . ALA A 1 189 ? 5.713 2.030 -14.092 1.00 98.75 189 ALA A CA 1
ATOM 1479 C C . ALA A 1 189 ? 5.477 1.760 -12.597 1.00 98.75 189 ALA A C 1
ATOM 1481 O O . ALA A 1 189 ? 4.382 2.017 -12.098 1.00 98.75 189 ALA A O 1
ATOM 1482 N N . LEU A 1 190 ? 6.496 1.308 -11.859 1.00 98.81 190 LEU A N 1
ATOM 1483 C CA . LEU A 1 190 ? 6.397 1.082 -10.414 1.00 98.81 190 LEU A CA 1
ATOM 1484 C C . LEU A 1 190 ? 6.137 2.376 -9.645 1.00 98.81 190 LEU A C 1
ATOM 1486 O O . LEU A 1 190 ? 5.284 2.378 -8.761 1.00 98.81 190 LEU A O 1
ATOM 1490 N N . LEU A 1 191 ? 6.772 3.485 -10.027 1.00 98.69 191 LEU A N 1
ATOM 1491 C CA . LEU A 1 191 ? 6.515 4.799 -9.440 1.00 98.69 191 LEU A CA 1
ATOM 1492 C C . LEU A 1 191 ? 5.049 5.232 -9.624 1.00 98.69 191 LEU A C 1
ATOM 1494 O O . LEU A 1 191 ? 4.413 5.693 -8.674 1.00 98.69 191 LEU A O 1
ATOM 1498 N N . ILE A 1 192 ? 4.479 5.020 -10.815 1.00 98.75 192 ILE A N 1
ATOM 1499 C CA . ILE A 1 192 ? 3.058 5.285 -11.088 1.00 98.75 192 ILE A CA 1
ATOM 1500 C C . ILE A 1 192 ? 2.155 4.400 -10.222 1.00 98.75 192 ILE A C 1
ATOM 1502 O O . ILE A 1 192 ? 1.189 4.892 -9.634 1.00 98.75 192 ILE A O 1
ATOM 1506 N N . LEU A 1 193 ? 2.452 3.101 -10.124 1.00 98.81 193 LEU A N 1
ATOM 1507 C CA . LEU A 1 193 ? 1.670 2.173 -9.304 1.00 98.81 193 LEU A CA 1
ATOM 1508 C C . LEU A 1 193 ? 1.724 2.549 -7.822 1.00 98.81 193 LEU A C 1
ATOM 1510 O O . LEU A 1 193 ? 0.681 2.600 -7.174 1.00 98.81 193 LEU A O 1
ATOM 1514 N N . ILE A 1 194 ? 2.900 2.896 -7.302 1.00 98.81 194 ILE A N 1
ATOM 1515 C CA . ILE A 1 194 ? 3.074 3.372 -5.926 1.00 98.81 194 ILE A CA 1
ATOM 1516 C C . ILE A 1 194 ? 2.239 4.628 -5.675 1.00 98.81 194 ILE A C 1
ATOM 1518 O O . ILE A 1 194 ? 1.488 4.676 -4.701 1.00 98.81 194 ILE A O 1
ATOM 1522 N N . ALA A 1 195 ? 2.299 5.614 -6.574 1.00 98.31 195 ALA A N 1
ATOM 1523 C CA . ALA A 1 195 ? 1.506 6.835 -6.455 1.00 98.31 195 ALA A CA 1
ATOM 1524 C C . ALA A 1 195 ? -0.006 6.543 -6.426 1.00 98.31 195 ALA A C 1
ATOM 1526 O O . ALA A 1 195 ? -0.744 7.158 -5.655 1.00 98.31 195 ALA A O 1
ATOM 1527 N N . ARG A 1 196 ? -0.474 5.568 -7.219 1.00 98.31 196 ARG A N 1
ATOM 1528 C CA . ARG A 1 196 ? -1.874 5.116 -7.192 1.00 98.31 196 ARG A CA 1
ATOM 1529 C C . ARG A 1 196 ? -2.240 4.479 -5.852 1.00 98.31 196 ARG A C 1
ATOM 1531 O O . ARG A 1 196 ? -3.305 4.793 -5.324 1.00 98.31 196 ARG A O 1
ATOM 1538 N N . VAL A 1 197 ? -1.375 3.633 -5.287 1.00 98.50 197 VAL A N 1
ATOM 1539 C CA . VAL A 1 197 ? -1.609 3.032 -3.962 1.00 98.50 197 VAL A CA 1
ATOM 1540 C C . VAL A 1 197 ? -1.653 4.100 -2.877 1.00 98.50 197 VAL A C 1
ATOM 1542 O O . VAL A 1 197 ? -2.603 4.126 -2.101 1.00 98.50 197 VAL A O 1
ATOM 1545 N N . ILE A 1 198 ? -0.692 5.025 -2.862 1.00 98.19 198 ILE A N 1
ATOM 1546 C CA . ILE A 1 198 ? -0.662 6.149 -1.916 1.00 98.19 198 ILE A CA 1
ATOM 1547 C C . ILE A 1 198 ? -1.949 6.977 -2.007 1.00 98.19 198 ILE A C 1
ATOM 1549 O O . ILE A 1 198 ? -2.516 7.325 -0.973 1.00 98.19 198 ILE A O 1
ATOM 1553 N N . ASN A 1 199 ? -2.457 7.247 -3.214 1.00 97.50 199 ASN A N 1
ATOM 1554 C CA . ASN A 1 199 ? -3.710 7.983 -3.376 1.00 97.50 199 ASN A CA 1
ATOM 1555 C C . ASN A 1 199 ? -4.921 7.224 -2.803 1.00 97.50 199 ASN A C 1
ATOM 1557 O O . ASN A 1 199 ? -5.759 7.819 -2.133 1.00 97.50 199 ASN A O 1
ATOM 1561 N N . MET A 1 200 ? -4.997 5.904 -3.011 1.00 97.56 200 MET A N 1
ATOM 1562 C CA . MET A 1 200 ? -6.045 5.074 -2.401 1.00 97.56 200 MET A CA 1
ATOM 1563 C C . MET A 1 200 ? -5.947 5.061 -0.868 1.00 97.56 200 MET A C 1
ATOM 1565 O O . MET A 1 200 ? -6.970 5.151 -0.191 1.00 97.56 200 MET A O 1
ATOM 1569 N N . LEU A 1 201 ? -4.730 4.999 -0.318 1.00 96.06 201 LEU A N 1
ATOM 1570 C CA . LEU A 1 201 ? -4.499 5.053 1.128 1.00 96.06 201 LEU A CA 1
ATOM 1571 C C . LEU A 1 201 ? -4.880 6.415 1.722 1.00 96.06 201 LEU A C 1
ATOM 1573 O O . LEU A 1 201 ? -5.503 6.446 2.778 1.00 96.06 201 LEU A O 1
ATOM 1577 N N . ASN A 1 202 ? -4.583 7.528 1.040 1.00 94.56 202 ASN A N 1
ATOM 1578 C CA . ASN A 1 202 ? -5.018 8.862 1.470 1.00 94.56 202 ASN A CA 1
ATOM 1579 C C . ASN A 1 202 ? -6.550 8.943 1.577 1.00 94.56 202 ASN A C 1
ATOM 1581 O O . ASN A 1 202 ? -7.063 9.351 2.615 1.00 94.56 202 ASN A O 1
ATOM 1585 N N . HIS A 1 203 ? -7.282 8.469 0.564 1.00 93.88 203 HIS A N 1
ATOM 1586 C CA . HIS A 1 203 ? -8.748 8.430 0.622 1.00 93.88 203 HIS A CA 1
ATOM 1587 C C . HIS A 1 203 ? -9.279 7.495 1.720 1.00 93.88 203 HIS A C 1
ATOM 1589 O O . HIS A 1 203 ? -10.277 7.809 2.372 1.00 93.88 203 HIS A O 1
ATOM 1595 N N . GLN A 1 204 ? -8.609 6.363 1.979 1.00 92.19 204 GLN A N 1
ATOM 1596 C CA . GLN A 1 204 ? -8.930 5.519 3.135 1.00 92.19 204 GLN A CA 1
ATOM 1597 C C . GLN A 1 204 ? -8.745 6.273 4.456 1.00 92.19 204 GLN A C 1
ATOM 1599 O O . GLN A 1 204 ? -9.622 6.183 5.312 1.00 92.19 204 GLN A O 1
ATOM 1604 N N . MET A 1 205 ? -7.652 7.023 4.623 1.00 88.19 205 MET A N 1
ATOM 1605 C CA . MET A 1 205 ? -7.390 7.807 5.835 1.00 88.19 205 MET A CA 1
ATOM 1606 C C . MET A 1 205 ? -8.416 8.924 6.035 1.00 88.19 205 MET A C 1
ATOM 1608 O O . MET A 1 205 ? -8.886 9.116 7.154 1.00 88.19 205 MET A O 1
ATOM 1612 N N . GLU A 1 206 ? -8.800 9.629 4.968 1.00 89.50 206 GLU A N 1
ATOM 1613 C CA . GLU A 1 206 ? -9.866 10.640 5.006 1.00 89.50 206 GLU A CA 1
ATOM 1614 C C . GLU A 1 206 ? -11.182 10.016 5.491 1.00 89.50 206 GLU A C 1
ATOM 1616 O O . GLU A 1 206 ? -11.780 10.485 6.460 1.00 89.50 206 GLU A O 1
ATOM 1621 N N . SER A 1 207 ? -11.586 8.891 4.893 1.00 86.81 207 SER A N 1
ATOM 1622 C CA . SER A 1 207 ? -12.800 8.162 5.280 1.00 86.81 207 SER A CA 1
ATOM 1623 C C . SER A 1 207 ? -12.750 7.636 6.723 1.00 86.81 207 SER A C 1
ATOM 1625 O O . SER A 1 207 ? -13.728 7.760 7.468 1.00 86.81 207 SER A O 1
ATOM 1627 N N . GLN A 1 208 ? -11.612 7.078 7.150 1.00 84.81 208 GLN A N 1
ATOM 1628 C CA . GLN A 1 208 ? -11.395 6.633 8.531 1.00 84.81 208 GLN A CA 1
ATOM 1629 C C . GLN A 1 208 ? -11.473 7.807 9.516 1.00 84.81 208 GLN A C 1
ATOM 1631 O O . GLN A 1 208 ? -12.066 7.661 10.586 1.00 84.81 208 GLN A O 1
ATOM 1636 N N . GLY A 1 209 ? -10.917 8.963 9.146 1.00 82.38 209 GLY A N 1
ATOM 1637 C CA . GLY A 1 209 ? -10.930 10.188 9.939 1.00 82.38 209 GLY A CA 1
ATOM 1638 C C . GLY A 1 209 ? -12.338 10.736 10.155 1.00 82.38 209 GLY A C 1
ATOM 1639 O O . GLY A 1 209 ? -12.702 11.027 11.294 1.00 82.38 209 GLY A O 1
ATOM 1640 N N . GLU A 1 210 ? -13.161 10.811 9.106 1.00 84.19 210 GLU A N 1
ATOM 1641 C CA . GLU A 1 210 ? -14.571 11.212 9.243 1.00 84.19 210 GLU A CA 1
ATOM 1642 C C . GLU A 1 210 ? -15.352 10.225 10.122 1.00 84.19 210 GLU A C 1
ATOM 1644 O O . GLU A 1 210 ? -16.003 10.617 11.089 1.00 84.19 210 GLU A O 1
ATOM 1649 N N . THR A 1 211 ? -15.164 8.922 9.903 1.00 77.81 211 THR A N 1
ATOM 1650 C CA . THR A 1 211 ? -15.799 7.876 10.724 1.00 77.81 211 THR A CA 1
ATOM 1651 C C . THR A 1 211 ? -15.344 7.929 12.193 1.00 77.81 211 THR A C 1
ATOM 1653 O O . THR A 1 211 ? -16.066 7.507 13.102 1.00 77.81 211 THR A O 1
ATOM 1656 N N . PHE A 1 212 ? -14.121 8.393 12.463 1.00 79.44 212 PHE A N 1
ATOM 1657 C CA . PHE A 1 212 ? -13.616 8.600 13.821 1.00 79.44 212 PHE A CA 1
ATOM 1658 C C . PHE A 1 212 ? -14.248 9.829 14.482 1.00 79.44 212 PHE A C 1
ATOM 1660 O O . PHE A 1 212 ? -14.613 9.746 15.654 1.00 79.44 212 PHE A O 1
ATOM 1667 N N . LYS A 1 213 ? -14.421 10.933 13.739 1.00 75.69 213 LYS A N 1
ATOM 1668 C CA . LYS A 1 213 ? -15.114 12.136 14.228 1.00 75.69 213 LYS A CA 1
ATOM 1669 C C . LYS A 1 213 ? -16.561 11.841 14.625 1.00 75.69 213 LYS A C 1
ATOM 1671 O O . LYS A 1 213 ? -17.008 12.352 15.645 1.00 75.69 213 LYS A O 1
ATOM 1676 N N . GLU A 1 214 ? -17.271 11.029 13.843 1.00 76.44 214 GLU A N 1
ATOM 1677 C CA . GLU A 1 214 ? -18.694 10.745 14.069 1.00 76.44 214 GLU A CA 1
ATOM 1678 C C . GLU A 1 214 ? -18.949 9.759 15.214 1.00 76.44 214 GLU A C 1
ATOM 1680 O O . GLU A 1 214 ? -19.826 9.985 16.043 1.00 76.44 214 GLU A O 1
ATOM 1685 N N . GLU A 1 215 ? -18.207 8.650 15.278 1.00 70.94 215 GLU A N 1
ATOM 1686 C CA . GLU A 1 215 ? -18.537 7.571 16.221 1.00 70.94 215 GLU A CA 1
ATOM 1687 C C . GLU A 1 215 ? -17.628 7.499 17.460 1.00 70.94 215 GLU A C 1
ATOM 1689 O O . GLU A 1 215 ? -17.811 6.607 18.298 1.00 70.94 215 GLU A O 1
ATOM 1694 N N . GLY A 1 216 ? -16.600 8.345 17.538 1.00 71.81 216 GLY A N 1
ATOM 1695 C CA . GLY A 1 216 ? -15.612 8.325 18.612 1.00 71.81 216 GLY A CA 1
ATOM 1696 C C . GLY A 1 216 ? -14.726 7.071 18.639 1.00 71.81 216 GLY A C 1
ATOM 1697 O O . GLY A 1 216 ? -14.710 6.223 17.732 1.00 71.81 216 GLY A O 1
ATOM 1698 N N . GLY A 1 217 ? -13.936 6.951 19.707 1.00 75.06 217 GLY A N 1
ATOM 1699 C CA . GLY A 1 217 ? -12.955 5.875 19.871 1.00 75.06 217 GLY A CA 1
ATOM 1700 C C . GLY A 1 217 ? -13.547 4.573 20.431 1.00 75.06 217 GLY A C 1
ATOM 1701 O O . GLY A 1 217 ? -14.494 4.572 21.212 1.00 75.06 217 GLY A O 1
ATOM 1702 N N . PHE A 1 218 ? -12.930 3.423 20.138 1.00 69.44 218 PHE A N 1
ATOM 1703 C CA . PHE A 1 218 ? -13.367 2.135 20.711 1.00 69.44 218 PHE A CA 1
ATOM 1704 C C . PHE A 1 218 ? -13.311 2.117 22.254 1.00 69.44 218 PHE A C 1
ATOM 1706 O O . PHE A 1 218 ? -14.214 1.606 22.916 1.00 69.44 218 PHE A O 1
ATOM 1713 N N . ARG A 1 219 ? -12.279 2.737 22.851 1.00 71.75 219 ARG A N 1
ATOM 1714 C CA . ARG A 1 219 ? -12.145 2.878 24.316 1.00 71.75 219 ARG A CA 1
ATOM 1715 C C . ARG A 1 219 ? -13.272 3.712 24.927 1.00 71.75 219 ARG A C 1
ATOM 1717 O O . ARG A 1 219 ? -13.731 3.400 26.023 1.00 71.75 219 ARG A O 1
ATOM 1724 N N . GLU A 1 220 ? -13.707 4.749 24.221 1.00 77.56 220 GLU A N 1
ATOM 1725 C CA . GLU A 1 220 ? -14.830 5.598 24.616 1.00 77.56 220 GLU A CA 1
ATOM 1726 C C . GLU A 1 220 ? -16.139 4.801 24.597 1.00 77.56 220 GLU A C 1
ATOM 1728 O O . GLU A 1 220 ? -16.834 4.757 25.614 1.00 77.56 220 GLU A O 1
ATOM 1733 N N . LYS A 1 221 ? -16.394 4.040 23.521 1.00 77.44 221 LYS A N 1
ATOM 1734 C CA . LYS A 1 221 ? -17.543 3.120 23.431 1.00 77.44 221 LYS A CA 1
ATOM 1735 C C . LYS A 1 221 ? -17.556 2.098 24.578 1.00 77.44 221 LYS A C 1
ATOM 1737 O O . LYS A 1 221 ? -18.574 1.936 25.252 1.00 77.44 221 LYS A O 1
ATOM 1742 N N . LEU A 1 222 ? -16.421 1.453 24.871 1.00 80.12 222 LEU A N 1
ATOM 1743 C CA . LEU A 1 222 ? -16.307 0.517 26.002 1.00 80.12 222 LEU A CA 1
ATOM 1744 C C . LEU A 1 222 ? -16.526 1.191 27.364 1.00 80.12 222 LEU A C 1
ATOM 1746 O O . LEU A 1 222 ? -17.098 0.580 28.268 1.00 80.12 222 LEU A O 1
ATOM 1750 N N . SER A 1 223 ? -16.070 2.435 27.530 1.00 83.62 223 SER A N 1
ATOM 1751 C CA . SER A 1 223 ? -16.328 3.221 28.739 1.00 83.62 223 SER A CA 1
ATOM 1752 C C . SER A 1 223 ? -17.826 3.472 28.919 1.00 83.62 223 SER A C 1
ATOM 1754 O O . SER A 1 223 ? -18.360 3.212 29.998 1.00 83.62 223 SER A O 1
ATOM 1756 N N . GLY A 1 224 ? -18.523 3.865 27.847 1.00 82.94 224 GLY A N 1
ATOM 1757 C CA . GLY A 1 224 ? -19.978 4.027 27.829 1.00 82.94 224 GLY A CA 1
ATOM 1758 C C . GLY A 1 224 ? -20.716 2.754 28.249 1.00 82.94 224 GLY A C 1
ATOM 1759 O O . GLY A 1 224 ? -21.520 2.795 29.179 1.00 82.94 224 GLY A O 1
ATOM 1760 N N . ILE A 1 225 ? -20.361 1.602 27.665 1.00 84.62 225 ILE A N 1
ATOM 1761 C CA . ILE A 1 225 ? -20.948 0.295 28.018 1.00 84.62 225 ILE A CA 1
ATOM 1762 C C . ILE A 1 225 ? -20.746 -0.024 29.506 1.00 84.62 225 ILE A C 1
ATOM 1764 O O . ILE A 1 225 ? -21.676 -0.457 30.186 1.00 84.62 225 ILE A O 1
ATOM 1768 N N . ARG A 1 226 ? -19.540 0.211 30.045 1.00 85.50 226 ARG A N 1
ATOM 1769 C CA . ARG A 1 226 ? -19.248 -0.022 31.471 1.00 85.50 226 ARG A CA 1
ATOM 1770 C C . ARG A 1 226 ? -20.070 0.884 32.381 1.00 85.50 226 ARG A C 1
ATOM 1772 O O . ARG A 1 226 ? -20.538 0.426 33.422 1.00 85.50 226 ARG A O 1
ATOM 1779 N N . ILE A 1 227 ? -20.218 2.156 32.017 1.00 84.81 227 ILE A N 1
ATOM 1780 C CA . ILE A 1 227 ? -21.018 3.122 32.775 1.00 84.81 227 ILE A CA 1
ATOM 1781 C C . ILE A 1 227 ? -22.490 2.693 32.771 1.00 84.81 227 ILE A C 1
ATOM 1783 O O . ILE A 1 227 ? -23.109 2.650 33.833 1.00 84.81 227 ILE A O 1
ATOM 1787 N N . GLU A 1 228 ? -23.031 2.322 31.611 1.00 84.25 228 GLU A N 1
ATOM 1788 C CA . GLU A 1 228 ? -24.419 1.881 31.473 1.00 84.25 228 GLU A CA 1
ATOM 1789 C C . GLU A 1 228 ? -24.694 0.587 32.258 1.00 84.25 228 GLU A C 1
ATOM 1791 O O . GLU A 1 228 ? -25.688 0.493 32.979 1.00 84.25 228 GLU A O 1
ATOM 1796 N N . ALA A 1 229 ? -23.788 -0.393 32.188 1.00 86.25 229 ALA A N 1
ATOM 1797 C CA . ALA A 1 229 ? -23.900 -1.645 32.935 1.00 86.25 229 ALA A CA 1
ATOM 1798 C C . ALA A 1 229 ? -23.877 -1.417 34.456 1.00 86.25 229 ALA A C 1
ATOM 1800 O O . ALA A 1 229 ? -24.710 -1.969 35.176 1.00 86.25 229 ALA A O 1
ATOM 1801 N N . ARG A 1 230 ? -22.969 -0.562 34.949 1.00 87.12 230 ARG A N 1
ATOM 1802 C CA . ARG A 1 230 ? -22.914 -0.184 36.373 1.00 87.12 230 ARG A CA 1
ATOM 1803 C C . ARG A 1 230 ? -24.185 0.534 36.818 1.00 87.12 230 ARG A C 1
ATOM 1805 O O . ARG A 1 230 ? -24.688 0.245 37.897 1.00 87.12 230 ARG A O 1
ATOM 1812 N N . ALA A 1 231 ? -24.715 1.431 35.988 1.00 84.94 231 ALA A N 1
ATOM 1813 C CA . ALA A 1 231 ? -25.963 2.133 36.268 1.00 84.94 231 ALA A CA 1
ATOM 1814 C C . ALA A 1 231 ? -27.149 1.162 36.410 1.00 84.94 231 ALA A C 1
ATOM 1816 O O . ALA A 1 231 ? -27.905 1.261 37.375 1.00 84.94 231 ALA A O 1
ATOM 1817 N N . LYS A 1 232 ? -27.267 0.173 35.510 1.00 84.31 232 LYS A N 1
ATOM 1818 C CA . LYS A 1 232 ? -28.302 -0.876 35.597 1.00 84.31 232 LYS A CA 1
ATOM 1819 C C . LYS A 1 232 ? -28.172 -1.711 36.873 1.00 84.31 232 LYS A C 1
ATOM 1821 O O . LYS A 1 232 ? -29.173 -1.977 37.527 1.00 84.31 232 LYS A O 1
ATOM 1826 N N . GLN A 1 233 ? -26.949 -2.082 37.255 1.00 82.31 233 GLN A N 1
ATOM 1827 C CA . GLN A 1 233 ? -26.692 -2.851 38.482 1.00 82.31 233 GLN A CA 1
ATOM 1828 C C . GLN A 1 233 ? -27.012 -2.074 39.767 1.00 82.31 233 GLN A C 1
ATOM 1830 O O . GLN A 1 233 ? -27.353 -2.681 40.774 1.00 82.31 233 GLN A O 1
ATOM 1835 N N . GLN A 1 234 ? -26.920 -0.743 39.741 1.00 82.69 234 GLN A N 1
ATOM 1836 C CA . GLN A 1 234 ? -27.215 0.123 40.889 1.00 82.69 234 GLN A CA 1
ATOM 1837 C C . GLN A 1 234 ? -28.693 0.535 40.980 1.00 82.69 234 GLN A C 1
ATOM 1839 O O . GLN A 1 234 ? -29.021 1.422 41.763 1.00 82.69 234 GLN A O 1
ATOM 1844 N N . GLY A 1 235 ? -29.578 -0.063 40.172 1.00 84.31 235 GLY A N 1
ATOM 1845 C CA . GLY A 1 235 ? -31.004 0.280 40.160 1.00 84.31 235 GLY A CA 1
ATOM 1846 C C . GLY A 1 235 ? -31.271 1.732 39.758 1.00 84.31 235 GLY A C 1
ATOM 1847 O O . GLY A 1 235 ? -32.245 2.329 40.211 1.00 84.31 235 GLY A O 1
ATOM 1848 N N . ALA A 1 236 ? -30.386 2.331 38.957 1.00 87.81 236 ALA A N 1
ATOM 1849 C CA . ALA A 1 236 ? -30.512 3.733 38.606 1.00 87.81 236 ALA A CA 1
ATOM 1850 C C . ALA A 1 236 ? -31.777 4.002 37.770 1.00 87.81 236 ALA A C 1
ATOM 1852 O O . ALA A 1 236 ? -32.137 3.179 36.920 1.00 87.81 236 ALA A O 1
ATOM 1853 N N . PRO A 1 237 ? -32.432 5.165 37.954 1.00 91.19 237 PRO A N 1
ATOM 1854 C CA . PRO A 1 237 ? -33.605 5.524 37.171 1.00 91.19 237 PRO A CA 1
ATOM 1855 C C . PRO A 1 237 ? -33.263 5.642 35.683 1.00 91.19 237 PRO A C 1
ATOM 1857 O O . PRO A 1 237 ? -32.117 5.890 35.297 1.00 91.19 237 PRO A O 1
ATOM 1860 N N . VAL A 1 238 ? -34.282 5.500 34.839 1.00 93.06 238 VAL A N 1
ATOM 1861 C CA . VAL A 1 238 ? -34.170 5.755 33.400 1.00 93.06 238 VAL A CA 1
ATOM 1862 C C . VAL A 1 238 ? -34.241 7.252 33.106 1.00 93.06 238 VAL A C 1
ATOM 1864 O O . VAL A 1 238 ? -34.969 8.005 33.755 1.00 93.06 238 VAL A O 1
ATOM 1867 N N . C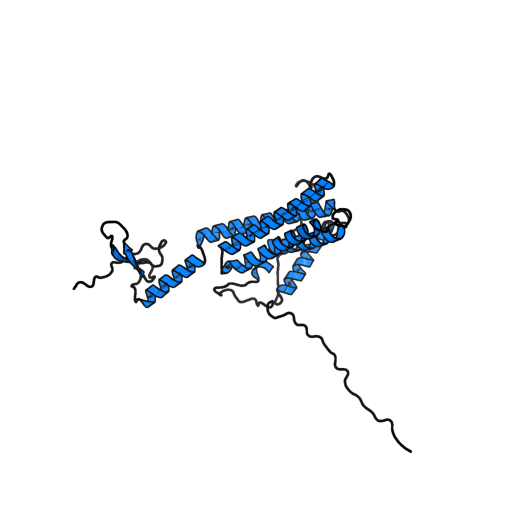YS A 1 239 ? -33.475 7.688 32.114 1.00 93.38 239 CYS A N 1
ATOM 1868 C CA . CYS A 1 239 ? -33.458 9.060 31.636 1.00 93.38 239 CYS A CA 1
ATOM 1869 C C . CYS A 1 239 ? -34.827 9.423 31.034 1.00 93.38 239 CYS A C 1
ATOM 1871 O O . CYS A 1 239 ? -35.320 8.665 30.196 1.00 93.38 239 CYS A O 1
ATOM 1873 N N . PRO A 1 240 ? -35.435 10.566 31.408 1.00 93.19 240 PRO A N 1
ATOM 1874 C CA . PRO A 1 240 ? -36.734 10.973 30.868 1.00 93.19 240 PRO A CA 1
ATOM 1875 C C . PRO A 1 240 ? -36.684 11.286 29.365 1.00 93.19 240 PRO A C 1
ATOM 1877 O O . PRO A 1 240 ? -37.685 11.104 28.685 1.00 93.19 240 PRO A O 1
ATOM 1880 N N . ASP A 1 241 ? -35.521 11.689 28.845 1.00 93.75 241 ASP A N 1
ATOM 1881 C CA . ASP A 1 241 ? -35.401 12.162 27.461 1.00 93.75 241 ASP A CA 1
ATOM 1882 C C . ASP A 1 241 ? -35.107 11.035 26.460 1.00 93.75 241 ASP A C 1
ATOM 1884 O O . ASP A 1 241 ? -35.450 11.140 25.288 1.00 93.75 241 ASP A O 1
ATOM 1888 N N . CYS A 1 242 ? -34.429 9.962 26.889 1.00 93.12 242 CYS A N 1
ATOM 1889 C CA . CYS A 1 242 ? -33.987 8.893 25.979 1.00 93.12 242 CYS A CA 1
ATOM 1890 C C . CYS A 1 242 ? -34.125 7.465 26.528 1.00 93.12 242 CYS A C 1
ATOM 1892 O O . CYS A 1 242 ? -33.714 6.516 25.864 1.00 93.12 242 CYS A O 1
ATOM 1894 N N . GLY A 1 243 ? -34.626 7.284 27.752 1.00 90.62 243 GLY A N 1
ATOM 1895 C CA . GLY A 1 243 ? -34.853 5.965 28.355 1.00 90.62 243 GLY A CA 1
ATOM 1896 C C . GLY A 1 243 ? -33.601 5.197 28.805 1.00 90.62 243 GLY A C 1
ATOM 1897 O O . GLY A 1 243 ? -33.730 4.184 29.489 1.00 90.62 243 GLY A O 1
ATOM 1898 N N . LYS A 1 244 ? -32.383 5.660 28.490 1.00 90.50 244 LYS A N 1
ATOM 1899 C CA . LYS A 1 244 ? -31.132 5.039 28.972 1.00 90.50 244 LYS A CA 1
ATOM 1900 C C . LYS A 1 244 ? -31.019 5.130 30.502 1.00 90.50 244 LYS A C 1
ATOM 1902 O O . LYS A 1 244 ? -31.465 6.126 31.070 1.00 90.50 244 LYS A O 1
ATOM 1907 N N . PRO A 1 245 ? -30.392 4.161 31.195 1.00 92.25 245 PRO A N 1
ATOM 1908 C CA . PRO A 1 245 ? -30.180 4.260 32.640 1.00 92.25 245 PRO A CA 1
ATOM 1909 C C . PRO A 1 245 ? -29.282 5.462 32.964 1.00 92.25 245 PRO A C 1
ATOM 1911 O O . PRO A 1 245 ? -28.449 5.866 32.147 1.00 92.25 245 PRO A O 1
ATOM 1914 N N . MET A 1 246 ? -29.449 6.050 34.145 1.00 94.00 246 MET A N 1
ATOM 1915 C CA . MET A 1 246 ? -28.694 7.229 34.580 1.00 94.00 246 MET A CA 1
ATOM 1916 C C . MET A 1 246 ? -27.525 6.848 35.498 1.00 94.00 246 MET A C 1
ATOM 1918 O O . MET A 1 246 ? -27.570 5.853 36.202 1.00 94.00 246 MET A O 1
ATOM 1922 N N . ALA A 1 247 ? -26.459 7.642 35.528 1.00 90.50 247 ALA A N 1
ATOM 1923 C CA . ALA A 1 247 ? -25.352 7.468 36.468 1.00 90.50 247 ALA A CA 1
ATOM 1924 C C . ALA A 1 247 ? -25.360 8.594 37.506 1.00 90.50 247 ALA A C 1
ATOM 1926 O O . ALA A 1 247 ? -25.566 9.760 37.159 1.00 90.50 247 ALA A O 1
ATOM 1927 N N . ARG A 1 248 ? -25.110 8.262 38.779 1.00 90.44 248 ARG A N 1
ATOM 1928 C CA . ARG A 1 248 ? -24.997 9.258 39.851 1.00 90.44 248 ARG A CA 1
ATOM 1929 C C . ARG A 1 248 ? -23.710 10.061 39.656 1.00 90.44 248 ARG A C 1
ATOM 1931 O O . ARG A 1 248 ? -22.626 9.493 39.535 1.00 90.44 248 ARG A O 1
ATOM 1938 N N . ARG A 1 249 ? -23.827 11.383 39.602 1.00 89.25 249 ARG A N 1
ATOM 1939 C CA . ARG A 1 249 ? -22.731 12.341 39.403 1.00 89.25 249 ARG A CA 1
ATOM 1940 C C . ARG A 1 249 ? -22.813 13.423 40.474 1.00 89.25 249 ARG A C 1
ATOM 1942 O O . ARG A 1 249 ? -23.886 13.679 41.004 1.00 89.25 249 ARG A O 1
ATOM 1949 N N . THR A 1 250 ? -21.696 14.074 40.771 1.00 90.69 250 THR A N 1
ATOM 1950 C CA . THR A 1 250 ? -21.646 15.201 41.713 1.00 90.69 250 THR A CA 1
ATOM 1951 C C . THR A 1 250 ? -21.367 16.480 40.941 1.00 90.69 250 THR A C 1
ATOM 1953 O O . THR A 1 250 ? -20.443 16.521 40.122 1.00 90.69 250 THR A O 1
ATOM 1956 N N . ALA A 1 251 ? -22.164 17.521 41.169 1.00 87.94 251 ALA A N 1
ATOM 1957 C CA . ALA A 1 251 ? -21.948 18.810 40.526 1.00 87.94 251 ALA A CA 1
ATOM 1958 C C . ALA A 1 251 ? -20.638 19.439 41.032 1.00 87.94 251 ALA A C 1
ATOM 1960 O O . ALA A 1 251 ? -20.399 19.517 42.236 1.00 87.94 251 ALA A O 1
ATOM 1961 N N . LYS A 1 252 ? -19.772 19.869 40.107 1.00 85.56 252 LYS A N 1
ATOM 1962 C CA . LYS A 1 252 ? -18.437 20.406 40.430 1.00 85.56 252 LYS A CA 1
ATOM 1963 C C . LYS A 1 252 ? -18.421 21.917 40.683 1.00 85.56 252 LYS A C 1
ATOM 1965 O O . LYS A 1 252 ? -17.478 22.411 41.285 1.00 85.56 252 LYS A O 1
ATOM 1970 N N . SER A 1 253 ? -19.428 22.651 40.214 1.00 82.50 253 SER A N 1
ATOM 1971 C CA . SER A 1 253 ? -19.479 24.115 40.281 1.00 82.50 253 SER A CA 1
ATOM 1972 C C . SER A 1 253 ? -20.923 24.636 40.290 1.00 82.50 253 SER A C 1
ATOM 1974 O O . SER A 1 253 ? -21.868 23.897 40.004 1.00 82.50 253 SER A O 1
ATOM 1976 N N . GLY A 1 254 ? -21.095 25.914 40.642 1.00 84.88 254 GLY A N 1
ATOM 1977 C CA . GLY A 1 254 ? -22.396 26.587 40.720 1.00 84.88 254 GLY A CA 1
ATOM 1978 C C . GLY A 1 254 ? -23.131 26.376 42.049 1.00 84.88 254 GLY A C 1
ATOM 1979 O O . GLY A 1 254 ? -22.589 25.818 42.999 1.00 84.88 254 GLY A O 1
ATOM 1980 N N . LYS A 1 255 ? -24.397 26.812 42.113 1.00 82.25 255 LYS A N 1
ATOM 1981 C CA . LYS A 1 255 ? -25.233 26.781 43.335 1.00 82.25 255 LYS A CA 1
ATOM 1982 C C . LYS A 1 255 ? -25.466 25.373 43.909 1.00 82.25 255 LYS A C 1
ATOM 1984 O O . LYS A 1 255 ? -25.824 25.241 45.072 1.00 82.25 255 LYS A O 1
ATOM 1989 N N . ASN A 1 256 ? -25.251 24.334 43.100 1.00 80.94 256 ASN A N 1
ATOM 1990 C CA . ASN A 1 256 ? -25.418 22.931 43.479 1.00 80.94 256 ASN A CA 1
ATOM 1991 C C . ASN A 1 256 ? -24.084 22.186 43.638 1.00 80.94 256 ASN A C 1
ATOM 1993 O O . ASN A 1 256 ? -24.096 20.960 43.725 1.00 80.94 256 ASN A O 1
ATOM 1997 N N . ALA A 1 257 ? -22.945 22.889 43.667 1.00 86.12 257 ALA A N 1
ATOM 1998 C CA . ALA A 1 257 ? -21.637 22.266 43.851 1.00 86.12 257 ALA A CA 1
ATOM 1999 C C . ALA A 1 257 ? -21.623 21.346 45.089 1.00 86.12 257 ALA A C 1
ATOM 2001 O O . ALA A 1 257 ? -22.123 21.706 46.152 1.00 86.12 257 ALA A O 1
ATOM 2002 N N . GLY A 1 258 ? -21.088 20.135 44.930 1.00 84.88 258 GLY A N 1
ATOM 2003 C CA . GLY A 1 258 ? -21.053 19.105 45.971 1.00 84.88 258 GLY A CA 1
ATOM 2004 C C . GLY A 1 258 ? -22.318 18.244 46.088 1.00 84.88 258 GLY A C 1
ATOM 2005 O O . GLY A 1 258 ? -22.244 17.162 46.667 1.00 84.88 258 GLY A O 1
ATOM 2006 N N . LYS A 1 259 ? -23.457 18.641 45.501 1.00 88.00 259 LYS A N 1
ATOM 2007 C CA . LYS A 1 259 ? -24.684 17.823 45.508 1.00 88.00 259 LYS A CA 1
ATOM 2008 C C . LYS A 1 259 ? -24.652 16.747 44.419 1.00 88.00 259 LYS A C 1
ATOM 2010 O O . LYS A 1 259 ? -24.160 16.970 43.309 1.00 88.00 259 LYS A O 1
ATOM 2015 N N . GLY A 1 260 ? -25.190 15.572 44.749 1.00 89.25 260 GLY A N 1
ATOM 2016 C CA . GLY A 1 260 ? -25.363 14.460 43.817 1.00 89.25 260 GLY A CA 1
ATOM 2017 C C . GLY A 1 260 ? -26.619 14.619 42.956 1.00 89.25 260 GLY A C 1
ATOM 2018 O O . GLY A 1 260 ? -27.656 15.045 43.451 1.00 89.25 260 GLY A O 1
ATOM 2019 N N . PHE A 1 261 ? -26.542 14.236 41.688 1.00 92.00 261 PHE A N 1
ATOM 2020 C CA . PHE A 1 261 ? -27.664 14.178 40.754 1.00 92.00 261 PHE A CA 1
ATOM 2021 C C . PHE A 1 261 ? -27.530 12.936 39.861 1.00 92.00 261 PHE A C 1
ATOM 2023 O O . PHE A 1 261 ? -26.440 12.383 39.699 1.00 92.00 261 PHE A O 1
ATOM 2030 N N . TRP A 1 262 ? -28.628 12.480 39.272 1.00 92.44 262 TRP A N 1
ATOM 2031 C CA . TRP A 1 262 ? -28.614 11.472 38.220 1.00 92.44 262 TRP A CA 1
ATOM 2032 C C . TRP A 1 262 ? -28.400 12.172 36.882 1.00 92.44 262 TRP A C 1
ATOM 2034 O O . TRP A 1 262 ? -29.191 13.026 36.495 1.00 92.44 262 TRP A O 1
ATOM 2044 N N . GLY A 1 263 ? -27.335 11.824 36.166 1.00 92.19 263 GLY A N 1
ATOM 2045 C CA . GLY A 1 263 ? -27.093 12.293 34.801 1.00 92.19 263 GLY A CA 1
ATOM 2046 C C . GLY A 1 263 ? -27.223 11.149 33.805 1.00 92.19 263 GLY A C 1
ATOM 2047 O O . GLY A 1 263 ? -26.787 10.033 34.093 1.00 92.19 263 GLY A O 1
ATOM 2048 N N . CYS A 1 264 ? -27.793 11.412 32.630 1.00 93.56 264 CYS A N 1
ATOM 2049 C CA . CYS A 1 264 ? -27.894 10.418 31.565 1.00 93.56 264 CYS A CA 1
ATOM 2050 C C . CYS A 1 264 ? -26.520 9.793 31.239 1.00 93.56 264 CYS A C 1
ATOM 2052 O O . CYS A 1 264 ? -25.491 10.476 31.206 1.00 93.56 264 CYS A O 1
ATOM 2054 N N . THR A 1 265 ? -26.491 8.478 31.007 1.00 91.50 265 THR A N 1
ATOM 2055 C CA . THR A 1 265 ? -25.274 7.776 30.559 1.00 91.50 265 THR A CA 1
ATOM 2056 C C . THR A 1 265 ? -24.945 8.043 29.090 1.00 91.50 265 THR A C 1
ATOM 2058 O O . THR A 1 265 ? -23.797 7.873 28.703 1.00 91.50 265 THR A O 1
ATOM 2061 N N . GLY A 1 266 ? -25.911 8.539 28.307 1.00 87.19 266 GLY A N 1
ATOM 2062 C CA . GLY A 1 266 ? -25.736 8.996 26.925 1.00 87.19 266 GLY A CA 1
ATOM 2063 C C . GLY A 1 266 ? -25.371 10.476 26.779 1.00 87.19 266 GLY A C 1
ATOM 2064 O O . GLY A 1 266 ? -25.790 11.085 25.808 1.00 87.19 266 GLY A O 1
ATOM 2065 N N . TYR A 1 267 ? -24.702 11.079 27.762 1.00 85.94 267 TYR A N 1
ATOM 2066 C CA . TYR A 1 267 ? -24.101 12.412 27.621 1.00 85.94 267 TYR A CA 1
ATOM 2067 C C . TYR A 1 267 ? -22.802 12.302 26.798 1.00 85.94 267 TYR A C 1
ATOM 2069 O O . TYR A 1 267 ? -22.020 11.397 27.109 1.00 85.94 267 TYR A O 1
ATOM 2077 N N . PRO A 1 268 ? -22.497 13.239 25.875 1.00 86.00 268 PRO A N 1
ATOM 2078 C CA . PRO A 1 268 ? -23.108 14.567 25.691 1.00 86.00 268 PRO A CA 1
ATOM 2079 C C . PRO A 1 268 ? -24.364 14.642 24.812 1.00 86.00 268 PRO A C 1
ATOM 2081 O O . PRO A 1 268 ? -25.023 15.685 24.814 1.00 86.00 268 PRO A O 1
ATOM 2084 N N . GLU A 1 269 ? -24.721 13.575 24.102 1.00 87.19 269 GLU A N 1
ATOM 2085 C CA . GLU A 1 269 ? -25.816 13.549 23.119 1.00 87.19 269 GLU A CA 1
ATOM 2086 C C . GLU A 1 269 ? -27.193 13.715 23.781 1.00 87.19 269 GLU A C 1
ATOM 2088 O O . GLU A 1 269 ? -28.120 14.270 23.196 1.00 87.19 269 GLU A O 1
ATOM 2093 N N . CYS A 1 270 ? -27.321 13.282 25.036 1.00 90.81 270 CYS A N 1
ATOM 2094 C CA . CYS A 1 270 ? -28.486 13.468 25.884 1.00 90.81 270 CYS A CA 1
ATOM 2095 C C . CYS A 1 270 ? -28.080 14.149 27.197 1.00 90.81 270 CYS A C 1
ATOM 2097 O O . CYS A 1 270 ? -27.301 13.616 27.992 1.00 90.81 270 CYS A O 1
ATOM 2099 N N . LYS A 1 271 ? -28.652 15.331 27.446 1.00 92.75 271 LYS A N 1
ATOM 2100 C CA . LYS A 1 271 ? -28.380 16.156 28.634 1.00 92.75 271 LYS A CA 1
ATOM 2101 C C . LYS A 1 271 ? -29.380 15.934 29.775 1.00 92.75 271 LYS A C 1
ATOM 2103 O O . LYS A 1 271 ? -29.400 16.726 30.713 1.00 92.75 271 LYS A O 1
ATOM 2108 N N . GLY A 1 272 ? -30.177 14.868 29.710 1.00 92.19 272 GLY A N 1
ATOM 2109 C CA . GLY A 1 272 ? -31.180 14.555 30.721 1.00 92.19 272 GLY A CA 1
ATOM 2110 C C . GLY A 1 272 ? -30.578 14.381 32.111 1.00 92.19 272 GLY A C 1
ATOM 2111 O O . GLY A 1 272 ? -29.578 13.677 32.301 1.00 92.19 272 GLY A O 1
ATOM 2112 N N . VAL A 1 273 ? -31.208 15.023 33.090 1.00 92.44 273 VAL A N 1
ATOM 2113 C CA . VAL A 1 273 ? -30.820 15.000 34.503 1.00 92.44 273 VAL A CA 1
ATOM 2114 C C . VAL A 1 273 ? -32.039 14.747 35.386 1.00 92.44 273 VAL A C 1
ATOM 2116 O O . VAL A 1 273 ? -33.162 15.082 35.021 1.00 92.44 273 VAL A O 1
ATOM 2119 N N . ARG A 1 274 ? -31.820 14.138 36.551 1.00 91.06 274 ARG A N 1
ATOM 2120 C CA . ARG A 1 274 ? -32.808 13.999 37.625 1.00 91.06 274 ARG A CA 1
ATOM 2121 C C . ARG A 1 274 ? -32.136 14.286 38.956 1.00 91.06 274 ARG A C 1
ATOM 2123 O O . ARG A 1 274 ? -30.944 14.025 39.130 1.00 91.06 274 ARG A O 1
ATOM 2130 N N . GLU A 1 275 ? -32.894 14.808 39.903 1.00 88.94 275 GLU A N 1
ATOM 2131 C CA . GLU A 1 275 ? -32.409 14.948 41.270 1.00 88.94 275 GLU A CA 1
ATOM 2132 C C . GLU A 1 275 ? -32.267 13.565 41.914 1.00 88.94 275 GLU A C 1
ATOM 2134 O O . GLU A 1 275 ? -33.010 12.633 41.602 1.00 88.94 275 GLU A O 1
ATOM 2139 N N . VAL A 1 276 ? -31.261 13.399 42.771 1.00 84.50 276 VAL A N 1
ATOM 2140 C CA . VAL A 1 276 ? -31.185 12.216 43.632 1.00 84.50 276 VAL A CA 1
ATOM 2141 C C . VAL A 1 276 ? -32.127 12.505 44.790 1.00 84.50 276 VAL A C 1
ATOM 2143 O O . VAL A 1 276 ? -31.838 13.416 45.563 1.00 84.50 276 VAL A O 1
ATOM 2146 N N . GLU A 1 277 ? -33.245 11.781 44.888 1.00 74.56 277 GLU A N 1
ATOM 2147 C CA . GLU A 1 277 ? -34.148 11.905 46.036 1.00 74.56 277 GLU A CA 1
ATOM 2148 C C . GLU A 1 277 ? -33.335 11.741 47.325 1.00 74.56 277 GLU A C 1
ATOM 2150 O O . GLU A 1 277 ? -32.632 10.747 47.532 1.00 74.56 277 GLU A O 1
ATOM 2155 N N . GLY A 1 278 ? -33.333 12.796 48.138 1.00 56.06 278 GLY A N 1
ATOM 2156 C CA . GLY A 1 278 ? -32.570 12.842 49.369 1.00 56.06 278 GLY A CA 1
ATOM 2157 C C . GLY A 1 278 ? -33.203 11.924 50.401 1.00 56.06 278 GLY A C 1
ATOM 2158 O O . GLY A 1 278 ? -34.352 12.127 50.781 1.00 56.06 278 GLY A O 1
ATOM 2159 N N . GLY A 1 279 ? -32.426 10.967 50.910 1.00 45.16 279 GLY A N 1
ATOM 2160 C CA . GLY A 1 279 ? -32.629 10.460 52.261 1.00 45.16 279 GLY A CA 1
ATOM 2161 C C . GLY A 1 279 ? -32.422 11.618 53.233 1.00 45.16 279 GLY A C 1
ATOM 2162 O O . GLY A 1 279 ? -31.304 11.865 53.674 1.00 45.16 279 GLY A O 1
ATOM 2163 N N . GLY A 1 280 ? -33.484 12.383 53.467 1.00 36.97 280 GLY A N 1
ATOM 2164 C CA . GLY A 1 280 ? -33.593 13.274 54.605 1.00 36.97 280 GLY A CA 1
ATOM 2165 C C . GLY A 1 280 ? -34.036 12.451 55.803 1.00 36.97 280 GLY A C 1
ATOM 2166 O O . GLY A 1 280 ? -35.184 12.018 55.850 1.00 36.97 280 GLY A O 1
ATOM 2167 N N . GLN A 1 281 ? -33.116 12.243 56.738 1.00 30.89 281 GLN A N 1
ATOM 2168 C CA . GLN A 1 281 ? -33.387 12.082 58.162 1.00 30.89 281 GLN A CA 1
ATOM 2169 C C . GLN A 1 281 ? -32.264 12.778 58.921 1.00 30.89 281 GLN A C 1
ATOM 2171 O O . GLN A 1 281 ? -31.088 12.554 58.552 1.00 30.89 281 GLN A O 1
#

Foldseek 3Di:
DDDDDDDDDDDPDDPDPPPDDPPPQQDFPDDPDDLQDDLCPCLQQPLLLLLVLLLVLLLLLCVQPPDCVNCVPCPLVCLLNVLSVLLNVLQSVLVSCLSPWLPSSLVSLVSSLVSLVSNLVSLCVVCVVVVHHADDCPDPLNVQLVPQDQDGQDDDRNSVVSSVVSSVVSSVSVCVQSVDSDSSSSSNSSSSSSVVSSVSSVVVSVVSVVVCVPPPTPVVVVVLVVQQVVLVVVVAAAFPPPRGGWHWDAACDDPRHRAIWTAHSPPPVDGGIGHDPDPDD